Protein AF-A0AA88TP12-F1 (afdb_monomer_lite)

Organism: NCBI:txid172907

Foldseek 3Di:
DDPVVVVVVCVVACVVDPDHDDDDGPVNVVVVVVVCVPFDDDDDPPPVQWPDWDDQDVQKIKTASDADCPCVVVVDRQDPPRHIDIGGRDGPVCVPPPDDAQADPADDFVQQQFWFWFQDPLDTWIFGFHGDDDFKTWTFTWDDDDQQKTFQDPPDIDIDIDGRVRTRHTFHDFDDPDPTITGGDPSVSVSSVVVSVVVVVVPPPDDDDDDDDDDDDDDDDDDDDDDDDDDDDDDDDDDDDDDDDDDDDDDDD

pLDDT: mean 73.59, std 25.09, range [23.73, 98.06]

Secondary structure (DSSP, 8-state):
--THHHHHHHHHHHTT-SSPP----HHHHHHHHHHHTTS-PPPPTTTTT-SEEEEEETTEEEEESS---TTGGGT----STT--EEEE---TTTTTTS-S--S-SS--GGGTT-EEEEEETTEEEEEEEEEEETTEEEEEEPEE-STT-EE--SSS-EEEEEEGGGEEEEEPPPEEEETTEEE--HHHHHHHHHHHHHHTTTS-SSS-----------------------PPPP--------PPP--------

Sequence (253 aa):
MSNSTVCSFFQLLKDTSKVKLYYVSEEEVEKKDESLSQVPLFTIKGTMKMHEVLSVSPGILKYRDISCFCQAAEGVFDCPCHSLEEVTLVATDEIDKTGNDFRPSVIEQHHSGQWCVVQYDDDPYPGIILQVEENNVKVKCMHRNGVNKFFWPTPRDDVNWYSDDQIMCLIPEPQALNKRSVQIDKRFWEFIMSQLGNTALVHDHRRRGLCFKDFCFPVPNMLSVTEGSFVVPEDTEVINFTSQTLEKKEMCM

Radius of gyration: 26.71 Å; chains: 1; bounding box: 62×78×75 Å

Structure (mmCIF, N/CA/C/O backbone):
data_AF-A0AA88TP12-F1
#
_entry.id   AF-A0AA88TP12-F1
#
loop_
_atom_site.group_PDB
_atom_site.id
_atom_site.type_symbol
_atom_site.label_atom_id
_atom_site.label_alt_id
_atom_site.label_comp_id
_atom_site.label_asym_id
_atom_site.label_entity_id
_atom_site.label_seq_id
_atom_site.pdbx_PDB_ins_code
_atom_site.Cartn_x
_atom_site.Cartn_y
_atom_site.Cartn_z
_atom_site.occupancy
_atom_site.B_iso_or_equiv
_atom_site.auth_seq_id
_atom_site.auth_comp_id
_atom_site.auth_asym_id
_atom_site.auth_atom_id
_atom_site.pdbx_PDB_model_num
ATOM 1 N N . MET A 1 1 ? -0.578 17.080 35.909 1.00 45.03 1 MET A N 1
ATOM 2 C CA . MET A 1 1 ? -1.712 17.193 36.857 1.00 45.03 1 MET A CA 1
ATOM 3 C C . MET A 1 1 ? -2.001 15.784 37.351 1.00 45.03 1 MET A C 1
ATOM 5 O O . MET A 1 1 ? -1.953 14.874 36.545 1.00 45.03 1 MET A O 1
ATOM 9 N N . SER A 1 2 ? -2.112 15.584 38.662 1.00 51.97 2 SER A N 1
ATOM 10 C CA . SER A 1 2 ? -1.892 14.296 39.341 1.00 51.97 2 SER A CA 1
ATOM 11 C C . SER A 1 2 ? -2.936 13.213 39.028 1.00 51.97 2 SER A C 1
ATOM 13 O O . SER A 1 2 ? -4.122 13.426 39.278 1.00 51.97 2 SER A O 1
ATOM 15 N N . ASN A 1 3 ? -2.473 12.021 38.628 1.00 58.62 3 ASN A N 1
ATOM 16 C CA . ASN A 1 3 ? -3.247 10.776 38.450 1.00 58.62 3 ASN A CA 1
ATOM 17 C C . ASN A 1 3 ? -4.251 10.451 39.579 1.00 58.62 3 ASN A C 1
ATOM 19 O O . ASN A 1 3 ? -5.240 9.754 39.359 1.00 58.62 3 ASN A O 1
ATOM 23 N N . SER A 1 4 ? -4.054 10.979 40.794 1.00 66.19 4 SER A N 1
ATOM 24 C CA . SER A 1 4 ? -4.943 10.714 41.933 1.00 66.19 4 SER A CA 1
ATOM 25 C C . SER A 1 4 ? -6.341 11.339 41.800 1.00 66.19 4 SER A C 1
ATOM 27 O O . SER A 1 4 ? -7.293 10.843 42.408 1.00 66.19 4 SER A O 1
ATOM 29 N N . THR A 1 5 ? -6.515 12.387 40.989 1.00 76.88 5 THR A N 1
ATOM 30 C CA . THR A 1 5 ? -7.808 13.083 40.860 1.00 76.88 5 THR A CA 1
ATOM 31 C C . THR A 1 5 ? -8.782 12.337 39.940 1.00 76.88 5 THR A C 1
ATOM 33 O O . THR A 1 5 ? -9.979 12.310 40.208 1.00 76.88 5 THR A O 1
ATOM 36 N N . VAL A 1 6 ? -8.288 11.669 38.892 1.00 83.38 6 VAL A N 1
ATOM 37 C CA . VAL A 1 6 ? -9.140 10.935 37.933 1.00 83.38 6 VAL A CA 1
ATOM 38 C C . VAL A 1 6 ? -9.606 9.602 38.520 1.00 83.38 6 VAL A C 1
ATOM 40 O O . VAL A 1 6 ? -10.789 9.274 38.446 1.00 83.38 6 VAL A O 1
ATOM 43 N N . CYS A 1 7 ? -8.707 8.869 39.183 1.00 83.69 7 CYS A N 1
ATOM 44 C CA . CYS A 1 7 ? -9.054 7.618 39.859 1.00 83.69 7 CYS A CA 1
ATOM 45 C C . CYS A 1 7 ? -10.079 7.843 40.985 1.00 83.69 7 CYS A C 1
ATOM 47 O O . CYS A 1 7 ? -11.064 7.114 41.087 1.00 83.69 7 CYS A O 1
ATOM 49 N N . SER A 1 8 ? -9.909 8.895 41.793 1.00 84.50 8 SER A N 1
ATOM 50 C CA . SER A 1 8 ? -10.870 9.219 42.858 1.00 84.50 8 SER A CA 1
ATOM 51 C C . SER A 1 8 ? -12.242 9.621 42.308 1.00 84.50 8 SER A C 1
ATOM 53 O O . SER A 1 8 ? -13.263 9.180 42.836 1.00 84.50 8 SER A O 1
ATOM 55 N N . PHE A 1 9 ? -12.284 10.376 41.208 1.00 86.44 9 PHE A N 1
ATOM 56 C CA . PHE A 1 9 ? -13.528 10.698 40.510 1.00 86.44 9 PHE A CA 1
ATOM 57 C C . PHE A 1 9 ? -14.239 9.451 39.961 1.00 86.44 9 PHE A C 1
ATOM 59 O O . PHE A 1 9 ? -15.448 9.305 40.140 1.00 86.44 9 PHE A O 1
ATOM 66 N N . PHE A 1 10 ? -13.495 8.519 39.357 1.00 90.06 10 PHE A N 1
ATOM 67 C CA . PHE A 1 10 ? -14.051 7.252 38.883 1.00 90.06 10 PHE A CA 1
ATOM 68 C C . PHE A 1 10 ? -14.677 6.432 40.017 1.00 90.06 10 PHE A C 1
ATOM 70 O O . PHE A 1 10 ? -15.801 5.957 39.867 1.00 90.06 10 PHE A O 1
ATOM 77 N N . GLN A 1 11 ? -13.991 6.297 41.158 1.00 87.50 11 GLN A N 1
ATOM 78 C CA . GLN A 1 11 ? -14.511 5.534 42.300 1.00 87.50 11 GLN A CA 1
ATOM 79 C C . GLN A 1 11 ? -15.818 6.125 42.838 1.00 87.50 11 GLN A C 1
ATOM 81 O O . GLN A 1 11 ? -16.748 5.384 43.137 1.00 87.50 11 GLN A O 1
ATOM 86 N N . LEU A 1 12 ? -15.925 7.456 42.890 1.00 88.19 12 LEU A N 1
ATOM 87 C CA . LEU A 1 12 ? -17.153 8.129 43.319 1.00 88.19 12 LEU A CA 1
ATOM 88 C C . LEU A 1 12 ? -18.334 7.849 42.379 1.00 88.19 12 LEU A C 1
ATOM 90 O O . LEU A 1 12 ? -19.460 7.674 42.844 1.00 88.19 12 LEU A O 1
ATOM 94 N N . LEU A 1 13 ? -18.083 7.798 41.068 1.00 89.19 13 LEU A N 1
ATOM 95 C CA . LEU A 1 13 ? -19.125 7.589 40.061 1.00 89.19 13 LEU A CA 1
ATOM 96 C C . LEU A 1 13 ? -19.501 6.123 39.857 1.00 89.19 13 LEU A C 1
ATOM 98 O O . LEU A 1 13 ? -20.649 5.838 39.513 1.00 89.19 13 LEU A O 1
ATOM 102 N N . LYS A 1 14 ? -18.562 5.195 40.054 1.00 87.31 14 LYS A N 1
ATOM 103 C CA . LYS A 1 14 ? -18.777 3.763 39.815 1.00 87.31 14 LYS A CA 1
ATOM 104 C C . LYS A 1 14 ? -19.978 3.222 40.591 1.00 87.31 14 LYS A C 1
ATOM 106 O O . LYS A 1 14 ? -20.756 2.459 40.028 1.00 87.31 14 LYS A O 1
ATOM 111 N N . ASP A 1 15 ? -20.159 3.683 41.827 1.00 81.56 15 ASP A N 1
ATOM 112 C CA . ASP A 1 15 ? -21.208 3.190 42.725 1.00 81.56 15 ASP A CA 1
ATOM 113 C C . ASP A 1 15 ? -22.532 3.968 42.609 1.00 81.56 15 ASP A C 1
ATOM 115 O O . ASP A 1 15 ? -23.574 3.502 43.067 1.00 81.56 15 ASP A O 1
ATOM 119 N N . THR A 1 16 ? -22.525 5.149 41.981 1.00 87.94 16 THR A N 1
ATOM 120 C CA . THR A 1 16 ? -23.736 5.967 41.752 1.00 87.94 16 THR A CA 1
ATOM 121 C C . THR A 1 16 ? -24.322 5.804 40.351 1.00 87.94 16 THR A C 1
ATOM 123 O O . THR A 1 16 ? -25.475 6.166 40.103 1.00 87.94 16 THR A O 1
ATOM 126 N N . SER A 1 17 ? -23.538 5.269 39.423 1.00 84.81 17 SER A N 1
ATOM 127 C CA . SER A 1 17 ? -23.890 5.139 38.019 1.00 84.81 17 SER A CA 1
ATOM 128 C C . SER A 1 17 ? -24.768 3.913 37.747 1.00 84.81 17 SER A C 1
ATOM 130 O O . SER A 1 17 ? -24.459 2.799 38.156 1.00 84.81 17 SER A O 1
ATOM 132 N N . LYS A 1 18 ? -25.836 4.094 36.958 1.00 89.94 18 LYS A N 1
ATOM 133 C CA . LYS A 1 18 ? -26.605 2.977 36.370 1.00 89.94 18 LYS A CA 1
ATOM 134 C C . LYS A 1 18 ? -25.902 2.335 35.168 1.00 89.94 18 LYS A C 1
ATOM 136 O O . LYS A 1 18 ? -26.342 1.290 34.700 1.00 89.94 18 LYS A O 1
ATOM 141 N N . VAL A 1 19 ? -24.854 2.974 34.643 1.00 84.31 19 VAL A N 1
ATOM 142 C CA . VAL A 1 19 ? -24.046 2.468 33.527 1.00 84.31 19 VAL A CA 1
ATOM 143 C C . VAL A 1 19 ? -22.726 1.894 34.033 1.00 84.31 19 VAL A C 1
ATOM 145 O O . VAL A 1 19 ? -22.155 2.371 35.015 1.00 84.31 19 VAL A O 1
ATOM 148 N N . LYS A 1 20 ? -22.230 0.857 33.357 1.00 86.62 20 LYS A N 1
ATOM 149 C CA . LYS A 1 20 ? -20.961 0.216 33.703 1.00 86.62 20 LYS A CA 1
ATOM 150 C C . LYS A 1 20 ? -19.809 1.130 33.287 1.00 86.62 20 LYS A C 1
ATOM 152 O O . LYS A 1 20 ? -19.643 1.417 32.106 1.00 86.62 20 LYS A O 1
ATOM 157 N N . LEU A 1 21 ? -19.038 1.593 34.265 1.00 87.12 21 LEU A N 1
ATOM 158 C CA . LEU A 1 21 ? -17.874 2.444 34.038 1.00 87.12 21 LEU A CA 1
ATOM 159 C C . LEU A 1 21 ? -16.598 1.597 34.088 1.00 87.12 21 LEU A C 1
ATOM 161 O O . LEU A 1 21 ? -16.455 0.730 34.952 1.00 87.12 21 LEU A O 1
ATOM 165 N N . TYR A 1 22 ? -15.659 1.895 33.193 1.00 87.25 22 TYR A N 1
ATOM 166 C CA . TYR A 1 22 ? -14.323 1.304 33.166 1.00 87.25 22 TYR A CA 1
ATOM 167 C C . TYR A 1 22 ? -13.282 2.403 33.367 1.00 87.25 22 TYR A C 1
ATOM 169 O O . TYR A 1 22 ? -13.416 3.494 32.816 1.00 87.25 22 TYR A O 1
ATOM 177 N N . TYR A 1 23 ? -12.262 2.110 34.167 1.00 88.94 23 TYR A N 1
ATOM 178 C CA . TYR A 1 23 ? -11.102 2.972 34.354 1.00 88.94 23 TYR A CA 1
ATOM 179 C C . TYR A 1 23 ? -9.888 2.252 33.796 1.00 88.94 23 TYR A C 1
ATOM 181 O O . TYR A 1 23 ? -9.678 1.087 34.124 1.00 88.94 23 TYR A O 1
ATOM 189 N N . VAL A 1 24 ? -9.124 2.945 32.959 1.00 88.75 24 VAL A N 1
ATOM 190 C CA . VAL A 1 24 ? -7.862 2.456 32.410 1.00 88.75 24 VAL A CA 1
ATOM 191 C C . VAL A 1 24 ? -6.772 3.361 32.963 1.00 88.75 24 VAL A C 1
ATOM 193 O O . VAL A 1 24 ? -6.817 4.575 32.757 1.00 88.75 24 VAL A O 1
ATOM 196 N N . SER A 1 25 ? -5.849 2.787 33.725 1.00 89.06 25 SER A N 1
ATOM 197 C CA . SER A 1 25 ? -4.733 3.535 34.307 1.00 89.06 25 SER A CA 1
ATOM 198 C C . SER A 1 25 ? -3.638 3.812 33.277 1.00 89.06 25 SER A C 1
ATOM 200 O O . SER A 1 25 ? -3.484 3.069 32.311 1.00 89.06 25 SER A O 1
ATOM 202 N N . GLU A 1 26 ? -2.841 4.861 33.503 1.00 87.38 26 GLU A N 1
ATOM 203 C CA . GLU A 1 26 ? -1.679 5.160 32.652 1.00 87.38 26 GLU A CA 1
ATOM 204 C C . GLU A 1 26 ? -0.684 3.987 32.624 1.00 87.38 26 GLU A C 1
ATOM 206 O O . GLU A 1 26 ? -0.222 3.617 31.552 1.00 87.38 26 GLU A O 1
ATOM 211 N N . GLU A 1 27 ? -0.454 3.318 33.761 1.00 87.56 27 GLU A N 1
ATOM 212 C CA . GLU A 1 27 ? 0.414 2.131 33.847 1.00 87.56 27 GLU A CA 1
ATOM 213 C C . GLU A 1 27 ? -0.077 0.976 32.952 1.00 87.56 27 GLU A C 1
ATOM 215 O O . GLU A 1 27 ? 0.719 0.283 32.315 1.00 87.56 27 GLU A O 1
ATOM 220 N N . GLU A 1 28 ? -1.396 0.761 32.871 1.00 86.88 28 GLU A N 1
ATOM 221 C CA . GLU A 1 28 ? -1.984 -0.243 31.974 1.00 86.88 28 GLU A CA 1
ATOM 222 C C . GLU A 1 28 ? -1.839 0.146 30.500 1.00 86.88 28 GLU A C 1
ATOM 224 O O . GLU A 1 28 ? -1.615 -0.737 29.669 1.00 86.88 28 GLU A O 1
ATOM 229 N N . VAL A 1 29 ? -1.938 1.441 30.175 1.00 86.69 29 VAL A N 1
ATOM 230 C CA . VAL A 1 29 ? -1.717 1.950 28.812 1.00 86.69 29 VAL A CA 1
ATOM 231 C C . VAL A 1 29 ? -0.261 1.753 28.404 1.00 86.69 29 VAL A C 1
ATOM 233 O O . VAL A 1 29 ? -0.011 1.159 27.358 1.00 86.69 29 VAL A O 1
ATOM 236 N N . GLU A 1 30 ? 0.687 2.179 29.238 1.00 89.31 30 GLU A N 1
ATOM 237 C CA . GLU A 1 30 ? 2.129 2.075 28.974 1.00 89.31 30 GLU A CA 1
ATOM 238 C C . GLU A 1 30 ? 2.562 0.617 28.797 1.00 89.31 30 GLU A C 1
ATOM 240 O O . GLU A 1 30 ? 3.178 0.262 27.792 1.00 89.31 30 GLU A O 1
ATOM 245 N N . LYS A 1 31 ? 2.137 -0.272 29.703 1.00 87.56 31 LYS A N 1
ATOM 246 C CA . LYS A 1 31 ? 2.404 -1.713 29.589 1.00 87.56 31 LYS A CA 1
ATOM 247 C C . LYS A 1 31 ? 1.849 -2.301 28.290 1.00 87.56 31 LYS A C 1
ATOM 249 O O . LYS A 1 31 ? 2.414 -3.248 27.733 1.00 87.56 31 LYS A O 1
ATOM 254 N N . LYS A 1 32 ? 0.708 -1.790 27.817 1.00 83.38 32 LYS A N 1
ATOM 255 C CA . LYS A 1 32 ? 0.118 -2.261 26.567 1.00 83.38 32 LYS A CA 1
ATOM 256 C C . LYS A 1 32 ? 0.852 -1.708 25.353 1.00 83.38 32 LYS A C 1
ATOM 258 O O . LYS A 1 32 ? 1.085 -2.484 24.429 1.00 83.38 32 LYS A O 1
ATOM 263 N N . ASP A 1 33 ? 1.279 -0.453 25.390 1.00 82.75 33 ASP A N 1
ATOM 264 C CA . ASP A 1 33 ? 2.089 0.176 24.344 1.00 82.75 33 ASP A CA 1
ATOM 265 C C . ASP A 1 33 ? 3.425 -0.562 24.153 1.00 82.75 33 ASP A C 1
ATOM 267 O O . ASP A 1 33 ? 3.772 -0.956 23.037 1.00 82.75 33 ASP A O 1
ATOM 271 N N . GLU A 1 34 ? 4.102 -0.917 25.252 1.00 84.19 34 GLU A N 1
ATOM 272 C CA . GLU A 1 34 ? 5.299 -1.767 25.219 1.00 84.19 34 GLU A CA 1
ATOM 273 C C . GLU A 1 34 ? 5.025 -3.115 24.537 1.00 84.19 34 GLU A C 1
ATOM 275 O O . GLU A 1 34 ? 5.802 -3.553 23.685 1.00 84.19 34 GLU A O 1
ATOM 280 N N . SER A 1 35 ? 3.895 -3.759 24.851 1.00 79.00 35 SER A N 1
ATOM 281 C CA . SER A 1 35 ? 3.519 -5.040 24.235 1.00 79.00 35 SER A CA 1
ATOM 282 C C . SER A 1 35 ? 3.175 -4.931 22.745 1.00 79.00 35 SER A C 1
ATOM 284 O O . SER A 1 35 ? 3.372 -5.893 22.004 1.00 79.00 35 SER A O 1
ATOM 286 N N . LEU A 1 36 ? 2.676 -3.773 22.301 1.00 74.19 36 LEU A N 1
ATOM 287 C CA . LEU A 1 36 ? 2.295 -3.515 20.911 1.00 74.19 36 LEU A CA 1
ATOM 288 C C . LEU A 1 36 ? 3.481 -3.065 20.053 1.00 74.19 36 LEU A C 1
ATOM 290 O O . LEU A 1 36 ? 3.470 -3.309 18.851 1.00 74.19 36 LEU A O 1
ATOM 294 N N . SER A 1 37 ? 4.529 -2.491 20.653 1.00 68.75 37 SER A N 1
ATOM 295 C CA . SER A 1 37 ? 5.754 -2.081 19.945 1.00 68.75 37 SER A CA 1
ATOM 296 C C . SER A 1 37 ? 6.457 -3.226 19.195 1.00 68.75 37 SER A C 1
ATOM 298 O O . SER A 1 37 ? 7.205 -2.988 18.249 1.00 68.75 37 SER A O 1
ATOM 300 N N . GLN A 1 38 ? 6.197 -4.471 19.605 1.00 64.25 38 GLN A N 1
ATOM 301 C CA . GLN A 1 38 ? 6.751 -5.697 19.023 1.00 64.25 38 GLN A CA 1
ATOM 302 C C . GLN A 1 38 ? 5.876 -6.276 17.897 1.00 64.25 38 GLN A C 1
ATOM 304 O O . GLN A 1 38 ? 6.311 -7.197 17.210 1.00 64.25 38 GLN A O 1
ATOM 309 N N . VAL A 1 39 ? 4.647 -5.777 17.709 1.00 64.94 39 VAL A N 1
ATOM 310 C CA . VAL A 1 39 ? 3.669 -6.347 16.772 1.00 64.94 39 VAL A CA 1
ATOM 311 C C . VAL A 1 39 ? 3.517 -5.424 15.561 1.00 64.94 39 VAL A C 1
ATOM 313 O O . VAL A 1 39 ? 3.166 -4.254 15.731 1.00 64.94 39 VAL A O 1
ATOM 316 N N . PRO A 1 40 ? 3.727 -5.906 14.323 1.00 65.19 40 PRO A N 1
ATOM 317 C CA . PRO A 1 40 ? 3.450 -5.110 13.136 1.00 65.19 40 PRO A CA 1
ATOM 318 C C . PRO A 1 40 ? 1.940 -4.859 13.037 1.00 65.19 40 PRO A C 1
ATOM 320 O O . PRO A 1 40 ? 1.151 -5.768 12.782 1.00 65.19 40 PRO A O 1
ATOM 323 N N . LEU A 1 41 ? 1.521 -3.613 13.262 1.00 66.00 41 LEU A N 1
ATOM 324 C CA . LEU A 1 41 ? 0.113 -3.237 13.184 1.00 66.00 41 LEU A CA 1
ATOM 325 C C . LEU A 1 41 ? -0.309 -3.070 11.721 1.00 66.00 41 LEU A C 1
ATOM 327 O O . LEU A 1 41 ? 0.206 -2.214 10.999 1.00 66.00 41 LEU A O 1
ATOM 331 N N . PHE A 1 42 ? -1.286 -3.866 11.291 1.00 67.00 42 PHE A N 1
ATOM 332 C CA . PHE A 1 42 ? -1.937 -3.679 10.001 1.00 67.00 42 PHE A CA 1
ATOM 333 C C . PHE A 1 42 ? -2.911 -2.499 10.081 1.00 67.00 42 PHE A C 1
ATOM 335 O O . PHE A 1 42 ? -3.803 -2.467 10.928 1.00 67.00 42 PHE A O 1
ATOM 342 N N . THR A 1 43 ? -2.746 -1.518 9.192 1.00 68.69 43 THR A N 1
ATOM 343 C CA . THR A 1 43 ? -3.664 -0.378 9.095 1.00 68.69 43 THR A CA 1
ATOM 344 C C . THR A 1 43 ? -4.640 -0.601 7.952 1.00 68.69 43 THR A C 1
ATOM 346 O O . THR A 1 43 ? -4.246 -0.668 6.789 1.00 68.69 43 THR A O 1
ATOM 349 N N . ILE A 1 44 ? -5.930 -0.672 8.273 1.00 70.94 44 ILE A N 1
ATOM 350 C CA . ILE A 1 44 ? -6.972 -0.670 7.248 1.00 70.94 44 ILE A CA 1
ATOM 351 C C . ILE A 1 44 ? -7.056 0.752 6.680 1.00 70.94 44 ILE A C 1
ATOM 353 O O . ILE A 1 44 ? -7.105 1.737 7.421 1.00 70.94 44 ILE A O 1
ATOM 357 N N . LYS A 1 45 ? -6.996 0.886 5.354 1.00 70.62 45 LYS A N 1
ATOM 358 C CA . LYS A 1 45 ? -7.097 2.193 4.692 1.00 70.62 45 LYS A CA 1
ATOM 359 C C . LYS A 1 45 ? -8.537 2.702 4.768 1.00 70.62 45 LYS A C 1
ATOM 361 O O . LYS A 1 45 ? -9.478 1.929 4.845 1.00 70.62 45 LYS A O 1
ATOM 366 N N . GLY A 1 46 ? -8.710 4.023 4.742 1.00 75.38 46 GLY A N 1
ATOM 367 C CA . GLY A 1 46 ? -10.047 4.623 4.739 1.00 75.38 46 GLY A CA 1
ATOM 368 C C . GLY A 1 46 ? -10.756 4.639 6.095 1.00 75.38 46 GLY A C 1
ATOM 369 O O . GLY A 1 46 ? -11.937 4.955 6.130 1.00 75.38 46 GLY A O 1
ATOM 370 N N . THR A 1 47 ? -10.057 4.406 7.212 1.00 80.00 47 THR A N 1
ATOM 371 C CA . THR A 1 47 ? -10.636 4.444 8.575 1.00 80.00 47 THR A CA 1
ATOM 372 C C . THR A 1 47 ? -11.387 5.730 8.912 1.00 80.00 47 THR A C 1
ATOM 374 O O . THR A 1 47 ? -12.316 5.702 9.705 1.00 80.00 47 THR A O 1
ATOM 377 N N . MET A 1 48 ? -11.045 6.853 8.276 1.00 78.62 48 MET A N 1
ATOM 378 C CA . MET A 1 48 ? -11.757 8.128 8.438 1.00 78.62 48 MET A CA 1
ATOM 379 C C . MET A 1 48 ? -13.155 8.158 7.801 1.00 78.62 48 MET A C 1
ATOM 381 O O . MET A 1 48 ? -13.918 9.076 8.086 1.00 78.62 48 MET A O 1
ATOM 385 N N . LYS A 1 49 ? -13.470 7.216 6.905 1.00 82.69 49 LYS A N 1
ATOM 386 C CA . LYS A 1 49 ? -14.794 7.076 6.280 1.00 82.69 49 LYS A CA 1
ATOM 387 C C . LYS A 1 49 ? -15.689 6.091 7.029 1.00 82.69 49 LYS A C 1
ATOM 389 O O . LYS A 1 49 ? -16.906 6.205 6.943 1.00 82.69 49 LYS A O 1
ATOM 394 N N . MET A 1 50 ? -15.084 5.172 7.784 1.00 89.50 50 MET A N 1
ATOM 395 C CA . MET A 1 50 ? -15.795 4.152 8.544 1.00 89.50 50 MET A CA 1
ATOM 396 C C . MET A 1 50 ? -16.625 4.809 9.646 1.00 89.50 50 MET A C 1
ATOM 398 O O . MET A 1 50 ? -16.085 5.424 10.566 1.00 89.50 50 MET A O 1
ATOM 402 N N . HIS A 1 51 ? -17.942 4.645 9.575 1.00 89.56 51 HIS A N 1
ATOM 403 C CA . HIS A 1 51 ? -18.862 5.112 10.614 1.00 89.56 51 HIS A CA 1
ATOM 404 C C . HIS A 1 51 ? -19.318 3.987 11.541 1.00 89.56 51 HIS A C 1
ATOM 406 O O . HIS A 1 51 ? -19.843 4.248 12.622 1.00 89.56 51 HIS A O 1
ATOM 412 N N . GLU A 1 52 ? -19.127 2.733 11.142 1.00 90.88 52 GLU A N 1
ATOM 413 C CA . GLU A 1 52 ? -19.447 1.579 11.967 1.00 90.88 52 GLU A CA 1
ATOM 414 C C . GLU A 1 52 ? -18.453 0.452 11.711 1.00 90.88 52 GLU A C 1
ATOM 416 O O . GLU A 1 52 ? -18.093 0.170 10.567 1.00 90.88 52 GLU A O 1
ATOM 421 N N . VAL A 1 53 ? -18.016 -0.180 12.800 1.00 90.81 53 VAL A N 1
ATOM 422 C CA . VAL A 1 53 ? -17.056 -1.281 12.808 1.00 90.81 53 VAL A CA 1
ATOM 423 C C . VAL A 1 53 ? -17.585 -2.372 13.730 1.00 90.81 53 VAL A C 1
ATOM 425 O O . VAL A 1 53 ? -17.990 -2.096 14.859 1.00 90.81 53 VAL A O 1
ATOM 428 N N . LEU A 1 54 ? -17.564 -3.609 13.249 1.00 90.56 54 LEU A N 1
ATOM 429 C CA . LEU A 1 54 ? -18.033 -4.802 13.937 1.00 90.56 54 LEU A CA 1
ATOM 430 C C . LEU A 1 54 ? -16.899 -5.826 13.959 1.00 90.56 54 LEU A C 1
ATOM 432 O O . LEU A 1 54 ? -16.245 -6.069 12.949 1.00 90.56 54 LEU A O 1
ATOM 436 N N . SER A 1 55 ? -16.686 -6.457 15.106 1.00 88.50 55 SER A N 1
ATOM 437 C CA . SER A 1 55 ? -15.714 -7.537 15.262 1.00 88.50 55 SER A CA 1
ATOM 438 C C . SER A 1 55 ? -16.406 -8.687 15.973 1.00 88.50 55 SER A C 1
ATOM 440 O O . SER A 1 55 ? -16.633 -8.621 17.178 1.00 88.50 55 SER A O 1
ATOM 442 N N . VAL A 1 56 ? -16.776 -9.719 15.217 1.00 79.38 56 VAL A N 1
ATOM 443 C CA . VAL A 1 56 ? -17.472 -10.902 15.756 1.00 79.38 56 VAL A CA 1
ATOM 444 C C . VAL A 1 56 ? -16.473 -11.957 16.217 1.00 79.38 56 VAL A C 1
ATOM 446 O O . VAL A 1 56 ? -16.694 -12.637 17.214 1.00 79.38 56 VAL A O 1
ATOM 449 N N . SER A 1 57 ? -15.351 -12.076 15.514 1.00 81.81 57 SER A N 1
ATOM 450 C CA . SER A 1 57 ? -14.316 -13.059 15.808 1.00 81.81 57 SER A CA 1
ATOM 451 C C . SER A 1 57 ? -12.949 -12.386 15.783 1.00 81.81 57 SER A C 1
ATOM 453 O O . SER A 1 57 ? -12.751 -11.451 15.001 1.00 81.81 57 SER A O 1
ATOM 455 N N . PRO A 1 58 ? -11.994 -12.833 16.619 1.00 81.31 58 PRO A N 1
ATOM 456 C CA . PRO A 1 58 ? -10.630 -12.328 16.572 1.00 81.31 58 PRO A CA 1
ATOM 457 C C . PRO A 1 58 ? -10.077 -12.393 15.149 1.00 81.31 58 PRO A C 1
ATOM 459 O O . PRO A 1 58 ? -10.166 -13.423 14.487 1.00 81.31 58 PRO A O 1
ATOM 462 N N . GLY A 1 59 ? -9.527 -11.279 14.675 1.00 78.44 59 GLY A N 1
ATOM 463 C CA . GLY A 1 59 ? -8.962 -11.199 13.333 1.00 78.44 59 GLY A CA 1
ATOM 464 C C . GLY A 1 59 ? -9.977 -10.962 12.211 1.00 78.44 59 GLY A C 1
ATOM 465 O O . GLY A 1 59 ? -9.554 -10.807 11.076 1.00 78.44 59 GLY A O 1
ATOM 466 N N . ILE A 1 60 ? -11.284 -10.883 12.471 1.00 85.00 60 ILE A N 1
ATOM 467 C CA . ILE A 1 60 ? -12.283 -10.534 11.448 1.00 85.00 60 ILE A CA 1
ATOM 468 C C . ILE A 1 60 ? -12.910 -9.193 11.804 1.00 85.00 60 ILE A C 1
ATOM 470 O O . ILE A 1 60 ? -13.584 -9.058 12.827 1.00 85.00 60 ILE A O 1
ATOM 474 N N . LEU A 1 61 ? -12.706 -8.211 10.932 1.00 89.06 61 LEU A N 1
ATOM 475 C CA . LEU A 1 61 ? -13.276 -6.883 11.058 1.00 89.06 61 LEU A CA 1
ATOM 476 C C . LEU A 1 61 ? -14.271 -6.647 9.925 1.00 89.06 61 LEU A C 1
ATOM 478 O O . LEU A 1 61 ? -13.893 -6.627 8.759 1.00 89.06 61 LEU A O 1
ATOM 482 N N . LYS A 1 62 ? -15.535 -6.415 10.262 1.00 90.69 62 LYS A N 1
ATOM 483 C CA . LYS A 1 62 ? -16.529 -5.914 9.315 1.00 90.69 62 LYS A CA 1
ATOM 484 C C . LYS A 1 62 ? -16.688 -4.407 9.509 1.00 90.69 62 LYS A C 1
ATOM 486 O O . LYS A 1 62 ? -16.690 -3.941 10.647 1.00 90.69 62 LYS A O 1
ATOM 491 N N . TYR A 1 63 ? -16.827 -3.629 8.445 1.00 91.88 63 TYR A N 1
ATOM 492 C CA . TYR A 1 63 ? -17.037 -2.182 8.554 1.00 91.88 63 TYR A CA 1
ATOM 493 C C . TYR A 1 63 ? -17.940 -1.639 7.451 1.00 91.88 63 TYR A C 1
ATOM 495 O O . TYR A 1 63 ? -18.149 -2.274 6.420 1.00 91.88 63 TYR A O 1
ATOM 503 N N . ARG A 1 64 ? -18.487 -0.443 7.677 1.00 91.12 64 ARG A N 1
ATOM 504 C CA . ARG A 1 64 ? -19.245 0.304 6.668 1.00 91.12 64 ARG A CA 1
ATOM 505 C C . ARG A 1 64 ? -19.054 1.809 6.825 1.00 91.12 64 ARG A C 1
ATOM 507 O O . ARG A 1 64 ? -18.886 2.329 7.932 1.00 91.12 64 ARG A O 1
ATOM 514 N N . ASP A 1 65 ? -19.146 2.510 5.702 1.00 89.94 65 ASP A N 1
ATOM 515 C CA . ASP A 1 65 ? -19.051 3.972 5.642 1.00 89.94 65 ASP A CA 1
ATOM 516 C C . ASP A 1 65 ? -20.325 4.669 6.143 1.00 89.94 65 ASP A C 1
ATOM 518 O O . ASP A 1 65 ? -20.347 5.884 6.300 1.00 89.94 65 ASP A O 1
ATOM 522 N N . ILE A 1 66 ? -21.421 3.942 6.382 1.00 90.62 66 ILE A N 1
ATOM 523 C CA . ILE A 1 66 ? -22.682 4.490 6.900 1.00 90.62 66 ILE A CA 1
ATOM 524 C C . ILE A 1 66 ? -23.257 3.506 7.910 1.00 90.62 66 ILE A C 1
ATOM 526 O O . ILE A 1 66 ? -23.529 2.364 7.551 1.00 90.62 66 ILE A O 1
ATOM 530 N N . SER A 1 67 ? -23.478 3.945 9.150 1.00 90.75 67 SER A N 1
ATOM 531 C CA . SER A 1 67 ? -24.001 3.074 10.205 1.00 90.75 67 SER A CA 1
ATOM 532 C C . SER A 1 67 ? -25.409 2.551 9.891 1.00 90.75 67 SER A C 1
ATOM 534 O O . SER A 1 67 ? -26.250 3.290 9.369 1.00 90.75 67 SER A O 1
ATOM 536 N N . CYS A 1 68 ? -25.700 1.302 10.257 1.00 88.81 68 CYS A N 1
ATOM 537 C CA . CYS A 1 68 ? -27.013 0.683 10.089 1.00 88.81 68 CYS A CA 1
ATOM 538 C C . CYS A 1 68 ? -27.516 0.041 11.385 1.00 88.81 68 CYS A C 1
ATOM 540 O O . CYS A 1 68 ? -26.826 -0.755 12.006 1.00 88.81 68 CYS A O 1
ATOM 542 N N . PHE A 1 69 ? -28.772 0.318 11.740 1.00 91.56 69 PHE A N 1
ATOM 543 C CA . PHE A 1 69 ? -29.413 -0.213 12.950 1.00 91.56 69 PHE A CA 1
ATOM 544 C C . PHE A 1 69 ? -30.722 -0.953 12.656 1.00 91.56 69 PHE A C 1
ATOM 546 O O . PHE A 1 69 ? -31.566 -1.097 13.538 1.00 91.56 69 PHE A O 1
ATOM 553 N N . CYS A 1 70 ? -30.920 -1.405 11.414 1.00 90.00 70 CYS A N 1
ATOM 554 C CA . CYS A 1 70 ? -32.198 -1.972 10.976 1.00 90.00 70 CYS A CA 1
ATOM 555 C C . CYS A 1 70 ? -32.634 -3.208 11.785 1.00 90.00 70 CYS A C 1
ATOM 557 O O . CYS A 1 70 ? -33.831 -3.403 11.973 1.00 90.00 70 CYS A O 1
ATOM 559 N N . GLN A 1 71 ? -31.681 -3.990 12.304 1.00 90.06 71 GLN A N 1
ATOM 560 C CA . GLN A 1 71 ? -31.922 -5.201 13.101 1.00 90.06 71 GLN A CA 1
ATOM 561 C C . GLN A 1 71 ? -31.307 -5.118 14.509 1.00 90.06 71 GLN A C 1
ATOM 563 O O . GLN A 1 71 ? -31.180 -6.121 15.209 1.00 90.06 71 GLN A O 1
ATOM 568 N N . ALA A 1 72 ? -30.977 -3.907 14.977 1.00 86.94 72 ALA A N 1
ATOM 569 C CA . ALA A 1 72 ? -30.344 -3.712 16.283 1.00 86.94 72 ALA A CA 1
ATOM 570 C C . ALA A 1 72 ? -31.215 -4.219 17.449 1.00 86.94 72 ALA A C 1
ATOM 572 O O . ALA A 1 72 ? -30.691 -4.699 18.450 1.00 86.94 72 ALA A O 1
ATOM 573 N N . ALA A 1 73 ? -32.546 -4.159 17.313 1.00 87.69 73 ALA A N 1
ATOM 574 C CA . ALA A 1 73 ? -33.485 -4.688 18.306 1.00 87.69 73 ALA A CA 1
ATOM 575 C C . ALA A 1 73 ? -33.412 -6.221 18.457 1.00 87.69 73 ALA A C 1
ATOM 577 O O . ALA A 1 73 ? -33.763 -6.748 19.510 1.00 87.69 73 ALA A O 1
ATOM 578 N N . GLU A 1 74 ? -32.938 -6.919 17.425 1.00 89.25 74 GLU A N 1
ATOM 579 C CA . GLU A 1 74 ? -32.740 -8.372 17.395 1.00 89.25 74 GLU A CA 1
ATOM 580 C C . GLU A 1 74 ? -31.291 -8.755 17.747 1.00 89.25 74 GLU A C 1
ATOM 582 O O . GLU A 1 74 ? -30.947 -9.933 17.770 1.00 89.25 74 GLU A O 1
ATOM 587 N N . GLY A 1 75 ? -30.434 -7.766 18.039 1.00 86.12 75 GLY A N 1
ATOM 588 C CA . GLY A 1 75 ? -29.014 -7.969 18.330 1.00 86.12 75 GLY A CA 1
ATOM 589 C C . GLY A 1 75 ? -28.155 -8.262 17.097 1.00 86.12 75 GLY A C 1
ATOM 590 O O . GLY A 1 75 ? -27.000 -8.652 17.251 1.00 86.12 75 GLY A O 1
ATOM 591 N N . VAL A 1 76 ? -28.691 -8.069 15.888 1.00 87.31 76 VAL A N 1
ATOM 592 C CA . VAL A 1 76 ? -27.983 -8.313 14.626 1.00 87.31 76 VAL A CA 1
ATOM 593 C C . VAL A 1 76 ? -27.474 -6.990 14.061 1.00 87.31 76 VAL A C 1
ATOM 595 O O . VAL A 1 76 ? -28.247 -6.065 13.801 1.00 87.31 76 VAL A O 1
ATOM 598 N N . PHE A 1 77 ? -26.160 -6.904 13.855 1.00 87.19 77 PHE A N 1
ATOM 599 C CA . PHE A 1 77 ? -25.491 -5.693 13.365 1.00 87.19 77 PHE A CA 1
ATOM 600 C C . PHE A 1 77 ? -24.839 -5.879 11.989 1.00 87.19 77 PHE A C 1
ATOM 602 O O . PHE A 1 77 ? -24.559 -4.898 11.299 1.00 87.19 77 PHE A O 1
ATOM 609 N N . ASP A 1 78 ? -24.659 -7.114 11.518 1.00 88.56 78 ASP A N 1
ATOM 610 C CA . ASP A 1 78 ? -24.001 -7.445 10.248 1.00 88.56 78 ASP A CA 1
ATOM 611 C C . ASP A 1 78 ? -24.972 -7.598 9.064 1.00 88.56 78 ASP A C 1
ATOM 613 O O . ASP A 1 78 ? -24.722 -8.334 8.112 1.00 88.56 78 ASP A O 1
ATOM 617 N N . CYS A 1 79 ? -26.068 -6.838 9.088 1.00 87.75 79 CYS A N 1
ATOM 618 C CA . CYS A 1 79 ? -27.005 -6.760 7.973 1.00 87.75 79 CYS A CA 1
ATOM 619 C C . CYS A 1 79 ? -26.324 -6.280 6.663 1.00 87.75 79 CYS A C 1
ATOM 621 O O . CYS A 1 79 ? -25.362 -5.502 6.707 1.00 87.75 79 CYS A O 1
ATOM 623 N N . PRO A 1 80 ? -26.849 -6.672 5.483 1.00 86.12 80 PRO A N 1
ATOM 624 C CA . PRO A 1 80 ? -26.266 -6.327 4.180 1.00 86.12 80 PRO A CA 1
ATOM 625 C C . PRO A 1 80 ? -26.526 -4.873 3.739 1.00 86.12 80 PRO A C 1
ATOM 627 O O . PRO A 1 80 ? -26.129 -4.471 2.645 1.00 86.12 80 PRO A O 1
ATOM 630 N N . CYS A 1 81 ? -27.226 -4.071 4.545 1.00 87.19 81 CYS A N 1
ATOM 631 C CA . CYS A 1 81 ? -27.509 -2.676 4.224 1.00 87.19 81 CYS A CA 1
ATOM 632 C C . CYS A 1 81 ? -26.227 -1.832 4.196 1.00 87.19 81 CYS A C 1
ATOM 634 O O . CYS A 1 81 ? -25.311 -2.039 4.988 1.00 87.19 81 CYS A O 1
ATOM 636 N N . HIS A 1 82 ? -26.209 -0.830 3.312 1.00 88.44 82 HIS A N 1
ATOM 637 C CA . HIS A 1 82 ? -25.127 0.156 3.203 1.00 88.44 82 HIS A CA 1
ATOM 638 C C . HIS A 1 82 ? -23.728 -0.443 2.978 1.00 88.44 82 HIS A C 1
ATOM 640 O O . HIS A 1 82 ? -22.747 0.127 3.442 1.00 88.44 82 HIS A O 1
ATOM 646 N N . SER A 1 83 ? -23.653 -1.553 2.235 1.00 82.44 83 SER A N 1
ATOM 647 C CA . SER A 1 83 ? -22.401 -2.174 1.782 1.00 82.44 83 SER A CA 1
ATOM 648 C C . SER A 1 83 ? -21.450 -2.503 2.934 1.00 82.44 83 SER A C 1
ATOM 650 O O . SER A 1 83 ? -20.413 -1.872 3.103 1.00 82.44 83 SER A O 1
ATOM 652 N N . LEU A 1 84 ? -21.827 -3.491 3.746 1.00 88.69 84 LEU A N 1
ATOM 653 C CA . LEU A 1 84 ? -20.940 -4.046 4.764 1.00 88.69 84 LEU A CA 1
ATOM 654 C C . LEU A 1 84 ? -19.736 -4.725 4.097 1.00 88.69 84 LEU A C 1
ATOM 656 O O . LEU A 1 84 ? -19.904 -5.689 3.353 1.00 88.69 84 LEU A O 1
ATOM 660 N N . GLU A 1 85 ? -18.541 -4.227 4.387 1.00 87.69 85 GLU A N 1
ATOM 661 C CA . GLU A 1 85 ? -17.268 -4.796 3.949 1.00 87.69 85 GLU A CA 1
ATOM 662 C C . GLU A 1 85 ? -16.681 -5.667 5.063 1.00 87.69 85 GLU A C 1
ATOM 664 O O . GLU A 1 85 ? -16.931 -5.431 6.246 1.00 87.69 85 GLU A O 1
ATOM 669 N N . GLU A 1 86 ? -15.905 -6.685 4.695 1.00 88.25 86 GLU A N 1
ATOM 670 C CA . GLU A 1 86 ? -15.222 -7.581 5.628 1.00 88.25 86 GLU A CA 1
ATOM 671 C C . GLU A 1 86 ? -13.731 -7.628 5.298 1.00 88.25 86 GLU A C 1
ATOM 673 O O . GLU A 1 86 ? -13.336 -7.769 4.142 1.00 88.25 86 GLU A O 1
ATOM 678 N N . VAL A 1 87 ? -12.903 -7.509 6.330 1.00 85.00 87 VAL A N 1
ATOM 679 C CA . VAL A 1 87 ? -11.451 -7.606 6.253 1.00 85.00 87 VAL A CA 1
ATOM 680 C C . VAL A 1 87 ? -10.964 -8.580 7.312 1.00 85.00 87 VAL A C 1
ATOM 682 O O . VAL A 1 87 ? -11.247 -8.439 8.502 1.00 85.00 87 VAL A O 1
ATOM 685 N N . THR A 1 88 ? -10.169 -9.551 6.877 1.00 84.00 88 THR A N 1
ATOM 686 C CA . THR A 1 88 ? -9.439 -10.445 7.772 1.00 84.00 88 THR A CA 1
ATOM 687 C C . THR A 1 88 ? -8.095 -9.815 8.136 1.00 84.00 88 THR A C 1
ATOM 689 O O . THR A 1 88 ? -7.220 -9.625 7.293 1.00 84.00 88 THR A O 1
ATOM 692 N N . LEU A 1 89 ? -7.929 -9.476 9.409 1.00 78.00 89 LEU A N 1
ATOM 693 C CA . LEU A 1 89 ? -6.671 -9.073 10.021 1.00 78.00 89 LEU A CA 1
ATOM 694 C C . LEU A 1 89 ? -5.804 -10.319 10.223 1.00 78.00 89 LEU A C 1
ATOM 696 O O . LEU A 1 89 ? -5.884 -11.003 11.244 1.00 78.00 89 LEU A O 1
ATOM 700 N N . VAL A 1 90 ? -4.976 -10.618 9.229 1.00 66.50 90 VAL A N 1
ATOM 701 C CA . VAL A 1 90 ? -3.985 -11.690 9.318 1.00 66.50 90 VAL A CA 1
ATOM 702 C C . VAL A 1 90 ? -2.798 -11.179 10.136 1.00 66.50 90 VAL A C 1
ATOM 704 O O . VAL A 1 90 ? -2.224 -10.132 9.822 1.00 66.50 90 VAL A O 1
ATOM 707 N N . ALA A 1 91 ? -2.434 -11.897 11.203 1.00 57.59 91 ALA A N 1
ATOM 708 C CA . ALA A 1 91 ? -1.190 -11.634 11.918 1.00 57.59 91 ALA A CA 1
ATOM 709 C C . ALA A 1 91 ? -0.032 -11.762 10.924 1.00 57.59 91 ALA A C 1
ATOM 711 O O . ALA A 1 91 ? 0.008 -12.690 10.120 1.00 57.59 91 ALA A O 1
ATOM 712 N N . THR A 1 92 ? 0.913 -10.828 10.955 1.00 52.03 92 THR A N 1
ATOM 713 C CA . THR A 1 92 ? 2.005 -10.742 9.971 1.00 52.03 92 THR A CA 1
ATOM 714 C C . THR A 1 92 ? 2.861 -12.019 9.919 1.00 52.03 92 THR A C 1
ATOM 716 O O . THR A 1 92 ? 3.496 -12.284 8.902 1.00 52.03 92 THR A O 1
ATOM 719 N N . ASP A 1 93 ? 2.783 -12.852 10.962 1.00 48.16 93 ASP A N 1
ATOM 720 C CA . ASP A 1 93 ? 3.425 -14.165 11.070 1.00 48.16 93 ASP A CA 1
ATOM 721 C C . ASP A 1 93 ? 2.732 -15.282 10.252 1.00 48.16 93 ASP A C 1
ATOM 723 O O . ASP A 1 93 ? 3.326 -16.337 10.021 1.00 48.16 93 ASP A O 1
ATOM 727 N N . GLU A 1 94 ? 1.496 -15.084 9.774 1.00 44.31 94 GLU A N 1
ATOM 728 C CA . GLU A 1 94 ? 0.764 -16.059 8.940 1.00 44.31 94 GLU A CA 1
ATOM 729 C C . GLU A 1 94 ? 0.836 -15.779 7.430 1.00 44.31 94 GLU A C 1
ATOM 731 O O . GLU A 1 94 ? 0.549 -16.668 6.625 1.00 44.31 94 GLU A O 1
ATOM 736 N N . ILE A 1 95 ? 1.364 -14.617 7.020 1.00 49.03 95 ILE A N 1
ATOM 737 C CA . ILE A 1 95 ? 1.784 -14.366 5.622 1.00 49.03 95 ILE A CA 1
ATOM 738 C C . ILE A 1 95 ? 2.974 -15.281 5.244 1.00 49.03 95 ILE A C 1
ATOM 740 O O . ILE A 1 95 ? 3.410 -15.331 4.096 1.00 49.03 95 ILE A O 1
ATOM 744 N N . ASP A 1 96 ? 3.524 -16.033 6.202 1.00 44.84 96 ASP A N 1
ATOM 745 C CA . ASP A 1 96 ? 4.646 -16.952 6.006 1.00 44.84 96 ASP A CA 1
ATOM 746 C C . ASP A 1 96 ? 4.269 -18.432 5.834 1.00 44.84 96 ASP A C 1
ATOM 748 O O . ASP A 1 96 ? 5.166 -19.273 5.746 1.00 44.84 96 ASP A O 1
ATOM 752 N N . LYS A 1 97 ? 2.977 -18.798 5.755 1.00 42.28 97 LYS A N 1
ATOM 753 C CA . LYS A 1 97 ? 2.591 -20.227 5.643 1.00 42.28 97 LYS A CA 1
ATOM 754 C C . LYS A 1 97 ? 1.572 -20.597 4.568 1.00 42.28 97 LYS A C 1
ATOM 756 O O . LYS A 1 97 ? 1.357 -21.788 4.352 1.00 42.28 97 LYS A O 1
ATOM 761 N N . THR A 1 98 ? 1.020 -19.641 3.828 1.00 39.50 98 THR A N 1
ATOM 762 C CA . THR A 1 98 ? 0.332 -19.923 2.557 1.00 39.50 98 THR A CA 1
ATOM 763 C C . THR A 1 98 ? 1.262 -19.483 1.428 1.00 39.50 98 THR A C 1
ATOM 765 O O . THR A 1 98 ? 1.676 -18.334 1.353 1.00 39.50 98 THR A O 1
ATOM 768 N N . GLY A 1 99 ? 1.778 -20.461 0.683 1.00 46.06 99 GLY A N 1
ATOM 769 C CA . GLY A 1 99 ? 3.073 -20.358 0.012 1.00 46.06 99 GLY A CA 1
ATOM 770 C C . GLY A 1 99 ? 3.206 -19.213 -0.986 1.00 46.06 99 GLY A C 1
ATOM 771 O O . GLY A 1 99 ? 2.372 -19.118 -1.865 1.00 46.06 99 GLY A O 1
ATOM 772 N N . ASN A 1 100 ? 4.294 -18.437 -0.861 1.00 55.59 100 ASN A N 1
ATOM 773 C CA . ASN A 1 100 ? 5.008 -17.608 -1.856 1.00 55.59 100 ASN A CA 1
ATOM 774 C C . ASN A 1 100 ? 4.228 -16.821 -2.930 1.00 55.59 100 ASN A C 1
ATOM 776 O O . ASN A 1 100 ? 4.869 -16.243 -3.807 1.00 55.59 100 ASN A O 1
ATOM 780 N N . ASP A 1 101 ? 2.903 -16.764 -2.899 1.00 72.56 101 ASP A N 1
ATOM 781 C CA . ASP A 1 101 ? 2.113 -16.099 -3.918 1.00 72.56 101 ASP A CA 1
ATOM 782 C C . ASP A 1 101 ? 1.810 -14.679 -3.457 1.00 72.56 101 ASP A C 1
ATOM 784 O O . ASP A 1 101 ? 0.810 -14.377 -2.809 1.00 72.56 101 ASP A O 1
ATOM 788 N N . PHE A 1 102 ? 2.759 -13.791 -3.742 1.00 84.69 102 PHE A N 1
ATOM 789 C CA . PHE A 1 102 ? 2.632 -12.362 -3.467 1.00 84.69 102 PHE A CA 1
ATOM 790 C C . PHE A 1 102 ? 1.719 -11.657 -4.483 1.00 84.69 102 PHE A C 1
ATOM 792 O O . PHE A 1 102 ? 1.605 -10.427 -4.460 1.00 84.69 102 PHE A O 1
ATOM 799 N N . ARG A 1 103 ? 1.098 -12.404 -5.403 1.00 87.25 103 ARG A N 1
ATOM 800 C CA . ARG A 1 103 ? 0.208 -11.879 -6.431 1.00 87.25 103 ARG A CA 1
ATOM 801 C C . ARG A 1 103 ? -1.224 -12.379 -6.192 1.00 87.25 103 ARG A C 1
ATOM 803 O O . ARG A 1 103 ? -1.443 -13.582 -6.101 1.00 87.25 103 ARG A O 1
ATOM 810 N N . PRO A 1 104 ? -2.228 -11.491 -6.121 1.00 84.38 104 PRO A N 1
ATOM 811 C CA . PRO A 1 104 ? -3.620 -11.925 -6.154 1.00 84.38 104 PRO A CA 1
ATOM 812 C C . PRO A 1 104 ? -3.972 -12.491 -7.538 1.00 84.38 104 PRO A C 1
ATOM 814 O O . PRO A 1 104 ? -3.368 -12.135 -8.549 1.00 84.38 104 PRO A O 1
ATOM 817 N N . SER A 1 105 ? -4.991 -13.350 -7.596 1.00 83.19 105 SER A N 1
ATOM 818 C CA . SER A 1 105 ? -5.437 -13.956 -8.860 1.00 83.19 105 SER A CA 1
ATOM 819 C C . SER A 1 105 ? -5.918 -12.934 -9.900 1.00 83.19 105 SER A C 1
ATOM 821 O O . SER A 1 105 ? -5.767 -13.181 -11.093 1.00 83.19 105 SER A O 1
ATOM 823 N N . VAL A 1 106 ? -6.465 -11.797 -9.453 1.00 84.69 106 VAL A N 1
ATOM 824 C CA . VAL A 1 106 ? -6.920 -10.676 -10.289 1.00 84.69 106 VAL A CA 1
ATOM 825 C C . VAL A 1 106 ? -6.644 -9.358 -9.561 1.00 84.69 106 VAL A C 1
ATOM 827 O O . VAL A 1 106 ? -6.926 -9.239 -8.364 1.00 84.69 106 VAL A O 1
ATOM 830 N N . ILE A 1 107 ? -6.129 -8.351 -10.270 1.00 88.75 107 ILE A N 1
ATOM 831 C CA . ILE A 1 107 ? -5.999 -6.988 -9.747 1.00 88.75 107 ILE A CA 1
ATOM 832 C C . ILE A 1 107 ? -7.308 -6.231 -9.982 1.00 88.75 107 ILE A C 1
ATOM 834 O O . ILE A 1 107 ? -7.656 -5.862 -11.097 1.00 88.75 107 ILE A O 1
ATOM 838 N N . GLU A 1 108 ? -8.031 -5.978 -8.896 1.00 88.69 108 GLU A N 1
ATOM 839 C CA . GLU A 1 108 ? -9.297 -5.238 -8.882 1.00 88.69 108 GLU A CA 1
ATOM 840 C C . GLU A 1 108 ? -9.167 -3.796 -8.361 1.00 88.69 108 GLU A C 1
ATOM 842 O O . GLU A 1 108 ? -8.154 -3.406 -7.778 1.00 88.69 108 GLU A O 1
ATOM 847 N N . GLN A 1 109 ? -10.246 -3.015 -8.487 1.00 83.56 109 GLN A N 1
ATOM 848 C CA . GLN A 1 109 ? -10.309 -1.599 -8.107 1.00 83.56 109 GLN A CA 1
ATOM 849 C C . GLN A 1 109 ? -9.869 -1.308 -6.661 1.00 83.56 109 GLN A C 1
ATOM 851 O O . GLN A 1 109 ? -9.252 -0.266 -6.419 1.00 83.56 109 GLN A O 1
ATOM 856 N N . HIS A 1 110 ? -10.123 -2.221 -5.717 1.00 82.06 110 HIS A N 1
ATOM 857 C CA . HIS A 1 110 ? -9.749 -2.070 -4.306 1.00 82.06 110 HIS A CA 1
ATOM 858 C C . HIS A 1 110 ? -8.226 -2.089 -4.057 1.00 82.06 110 HIS A C 1
ATOM 860 O O . HIS A 1 110 ? -7.775 -1.636 -3.005 1.00 82.06 110 HIS A O 1
ATOM 866 N N . HIS A 1 111 ? -7.419 -2.533 -5.029 1.00 88.19 111 HIS A N 1
ATOM 867 C CA . HIS A 1 111 ? -5.954 -2.469 -4.965 1.00 88.19 111 HIS A CA 1
ATOM 868 C C . HIS A 1 111 ? -5.393 -1.080 -5.322 1.00 88.19 111 HIS A C 1
ATOM 870 O O . HIS A 1 111 ? -4.188 -0.844 -5.218 1.00 88.19 111 HIS A O 1
ATOM 876 N N . SER A 1 112 ? -6.238 -0.127 -5.732 1.00 91.12 112 SER A N 1
ATOM 877 C CA . SER A 1 112 ? -5.795 1.242 -6.012 1.00 91.12 112 SER A CA 1
ATOM 878 C C . SER A 1 112 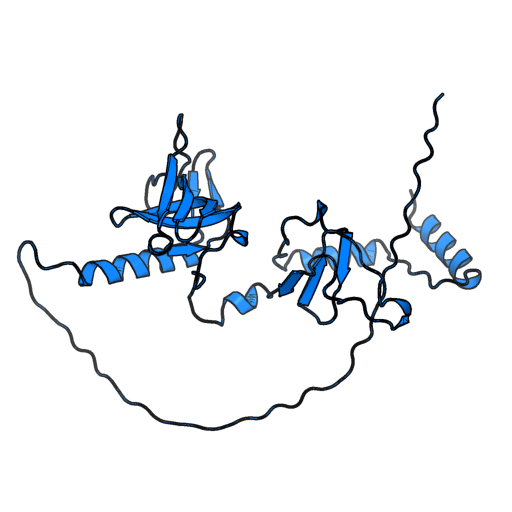? -5.168 1.880 -4.766 1.00 91.12 112 SER A C 1
ATOM 880 O O . SER A 1 112 ? -5.729 1.856 -3.673 1.00 91.12 112 SER A O 1
ATOM 882 N N . GLY A 1 113 ? -3.986 2.467 -4.931 1.00 87.12 113 GLY A N 1
ATOM 883 C CA . GLY A 1 113 ? -3.159 3.024 -3.862 1.00 87.12 113 GLY A CA 1
ATOM 884 C C . GLY A 1 113 ? -2.166 2.034 -3.249 1.00 87.12 113 GLY A C 1
ATOM 885 O O . GLY A 1 113 ? -1.328 2.454 -2.449 1.00 87.12 113 GLY A O 1
ATOM 886 N N . GLN A 1 114 ? -2.225 0.748 -3.606 1.00 92.56 114 GLN A N 1
ATOM 887 C CA . GLN A 1 114 ? -1.244 -0.241 -3.167 1.00 92.56 114 GLN A CA 1
ATOM 888 C C . GLN A 1 114 ? 0.013 -0.214 -4.039 1.00 92.56 114 GLN A C 1
ATOM 890 O O . GLN A 1 114 ? 0.007 0.261 -5.180 1.00 92.56 114 GLN A O 1
ATOM 895 N N . TRP A 1 115 ? 1.104 -0.727 -3.476 1.00 97.38 115 TRP A N 1
ATOM 896 C CA . TRP A 1 115 ? 2.362 -0.878 -4.186 1.00 97.38 115 TRP A CA 1
ATOM 897 C C . TRP A 1 115 ? 2.405 -2.213 -4.918 1.00 97.38 115 TRP A C 1
ATOM 899 O O . TRP A 1 115 ? 2.017 -3.252 -4.384 1.00 97.38 115 TRP A O 1
ATOM 909 N N . CYS A 1 116 ? 2.918 -2.183 -6.138 1.00 96.94 116 CYS A N 1
ATOM 910 C CA . CYS A 1 116 ? 3.082 -3.356 -6.976 1.00 96.94 116 CYS A CA 1
ATOM 911 C C . CYS A 1 116 ? 4.430 -3.326 -7.691 1.00 96.94 116 CYS A C 1
ATOM 913 O O . CYS A 1 116 ? 5.121 -2.302 -7.716 1.00 96.94 116 CYS A O 1
ATOM 915 N N . VAL A 1 117 ? 4.791 -4.448 -8.304 1.00 97.38 117 VAL A N 1
ATOM 916 C CA . VAL A 1 117 ? 5.916 -4.529 -9.237 1.00 97.38 117 VAL A CA 1
ATOM 917 C C . VAL A 1 117 ? 5.393 -4.895 -10.609 1.00 97.38 117 VAL A C 1
ATOM 919 O O . VAL A 1 117 ? 4.671 -5.874 -10.764 1.00 97.38 117 VAL A O 1
ATOM 922 N N . VAL A 1 118 ? 5.759 -4.093 -11.599 1.00 96.75 118 VAL A N 1
ATOM 923 C CA . VAL A 1 118 ? 5.420 -4.296 -13.004 1.00 96.75 118 VAL A CA 1
ATOM 924 C C . VAL A 1 118 ? 6.609 -4.940 -13.709 1.00 96.75 118 VAL A C 1
ATOM 926 O O . VAL A 1 118 ? 7.735 -4.472 -13.547 1.00 96.75 118 VAL A O 1
ATOM 929 N N . GLN A 1 119 ? 6.372 -5.981 -14.504 1.00 95.50 119 GLN A N 1
ATOM 930 C CA . GLN A 1 119 ? 7.351 -6.508 -15.450 1.00 95.50 119 GLN A CA 1
ATOM 931 C C . GLN A 1 119 ? 7.190 -5.797 -16.792 1.00 95.50 119 GLN A C 1
ATOM 933 O O . GLN A 1 119 ? 6.143 -5.884 -17.440 1.00 95.50 119 GLN A O 1
ATOM 938 N N . TYR A 1 120 ? 8.244 -5.117 -17.229 1.00 93.06 120 TYR A N 1
ATOM 939 C CA . TYR A 1 120 ? 8.285 -4.460 -18.530 1.00 93.06 120 TYR A CA 1
ATOM 940 C C . TYR A 1 120 ? 9.669 -4.662 -19.149 1.00 93.06 120 TYR A C 1
ATOM 942 O O . TYR A 1 120 ? 10.667 -4.437 -18.476 1.00 93.06 120 TYR A O 1
ATOM 950 N N . ASP A 1 121 ? 9.738 -5.120 -20.402 1.00 90.25 121 ASP A N 1
ATOM 951 C CA . ASP A 1 121 ? 10.999 -5.439 -21.098 1.00 90.25 121 ASP A CA 1
ATOM 952 C C . ASP A 1 121 ? 11.974 -6.296 -20.256 1.00 90.25 121 ASP A C 1
ATOM 954 O O . ASP A 1 121 ? 13.164 -6.008 -20.168 1.00 90.25 121 ASP A O 1
ATOM 958 N N . ASP A 1 122 ? 11.451 -7.347 -19.610 1.00 87.75 122 ASP A N 1
ATOM 959 C CA . ASP A 1 122 ? 12.190 -8.276 -18.731 1.00 87.75 122 ASP A CA 1
ATOM 960 C C . ASP A 1 122 ? 12.814 -7.650 -17.467 1.00 87.75 122 ASP A C 1
ATOM 962 O O . ASP A 1 122 ? 13.522 -8.328 -16.716 1.00 87.75 122 ASP A O 1
ATOM 966 N N . ASP A 1 123 ? 12.501 -6.387 -17.175 1.00 91.81 123 ASP A N 1
ATOM 967 C CA . ASP A 1 123 ? 12.943 -5.677 -15.980 1.00 91.81 123 ASP A CA 1
ATOM 968 C C . ASP A 1 123 ? 11.776 -5.419 -15.000 1.00 91.81 123 ASP A C 1
ATOM 970 O O . ASP A 1 123 ? 10.642 -5.152 -15.415 1.00 91.81 123 ASP A O 1
ATOM 974 N N . PRO A 1 124 ? 12.032 -5.474 -13.676 1.00 95.62 124 PRO A N 1
ATOM 975 C CA . PRO A 1 124 ? 11.026 -5.195 -12.661 1.00 95.62 124 PRO A CA 1
ATOM 976 C C . PRO A 1 124 ? 11.020 -3.712 -12.263 1.00 95.62 124 PRO A C 1
ATOM 978 O O . PRO A 1 124 ? 12.042 -3.152 -11.841 1.00 95.62 124 PRO A O 1
ATOM 981 N N . TYR A 1 125 ? 9.839 -3.100 -12.299 1.00 97.06 125 TYR A N 1
ATOM 982 C CA . TYR A 1 125 ? 9.611 -1.701 -11.947 1.00 97.06 125 TYR A CA 1
ATOM 983 C C . TYR A 1 125 ? 8.596 -1.591 -10.805 1.00 97.06 125 TYR A C 1
ATOM 985 O O . TYR A 1 125 ? 7.409 -1.850 -11.010 1.00 97.06 125 TYR A O 1
ATOM 993 N N . PRO A 1 126 ? 9.018 -1.210 -9.587 1.00 97.81 126 PRO A N 1
ATOM 994 C CA . PRO A 1 126 ? 8.082 -0.944 -8.507 1.00 97.81 126 PRO A CA 1
ATOM 995 C C . PRO A 1 126 ? 7.294 0.333 -8.780 1.00 97.81 126 PRO A C 1
ATOM 997 O O . PRO A 1 126 ? 7.839 1.328 -9.265 1.00 97.81 126 PRO A O 1
ATOM 1000 N N . GLY A 1 127 ? 6.023 0.329 -8.407 1.00 97.69 127 GLY A N 1
ATOM 1001 C CA . GLY A 1 127 ? 5.140 1.465 -8.599 1.00 97.69 127 GLY A CA 1
ATOM 1002 C C . GLY A 1 127 ? 3.912 1.421 -7.705 1.00 97.69 127 GLY A C 1
ATOM 1003 O O . GLY A 1 127 ? 3.723 0.493 -6.923 1.00 97.69 127 GLY A O 1
ATOM 1004 N N . ILE A 1 128 ? 3.091 2.460 -7.819 1.00 96.38 128 ILE A N 1
ATOM 1005 C CA . ILE A 1 128 ? 1.826 2.588 -7.092 1.00 96.38 128 ILE A CA 1
ATOM 1006 C C . ILE A 1 128 ? 0.685 2.457 -8.093 1.00 96.38 128 ILE A C 1
ATOM 1008 O O . ILE A 1 128 ? 0.660 3.184 -9.094 1.00 96.38 128 ILE A O 1
ATOM 1012 N N . ILE A 1 129 ? -0.268 1.573 -7.804 1.00 97.19 129 ILE A N 1
ATOM 1013 C CA . ILE A 1 129 ? -1.499 1.445 -8.585 1.00 97.19 129 ILE A CA 1
ATOM 1014 C C . ILE A 1 129 ? -2.313 2.721 -8.385 1.00 97.19 129 ILE A C 1
ATOM 1016 O O . ILE A 1 129 ? -2.695 3.064 -7.271 1.00 97.19 129 ILE A O 1
ATOM 1020 N N . LEU A 1 130 ? -2.578 3.450 -9.460 1.00 91.12 130 LEU A N 1
ATOM 1021 C CA . LEU A 1 130 ? -3.410 4.649 -9.427 1.00 91.12 130 LEU A CA 1
ATOM 1022 C C . LEU A 1 130 ? -4.874 4.322 -9.702 1.00 91.12 130 LEU A C 1
ATOM 1024 O O . LEU A 1 130 ? -5.760 4.963 -9.142 1.00 91.12 130 LEU A O 1
ATOM 1028 N N . GLN A 1 131 ? -5.114 3.377 -10.611 1.00 90.50 131 GLN A N 1
ATOM 1029 C CA . GLN A 1 131 ? -6.441 3.054 -11.117 1.00 90.50 131 GLN A CA 1
ATOM 1030 C C . GLN A 1 131 ? -6.441 1.655 -11.741 1.00 90.50 131 GLN A C 1
ATOM 1032 O O . GLN A 1 131 ? -5.421 1.218 -12.270 1.00 90.50 131 GLN A O 1
ATOM 1037 N N . VAL A 1 132 ? -7.593 0.990 -11.726 1.00 90.38 132 VAL A N 1
ATOM 1038 C CA . VAL A 1 132 ? -7.829 -0.295 -12.394 1.00 90.38 132 VAL A CA 1
ATOM 1039 C C . VAL A 1 132 ? -9.076 -0.167 -13.268 1.00 90.38 132 VAL A C 1
ATOM 1041 O O . VAL A 1 132 ? -10.093 0.357 -12.808 1.00 90.38 132 VAL A O 1
ATOM 1044 N N . GLU A 1 133 ? -8.987 -0.617 -14.518 1.00 90.06 133 GLU A N 1
ATOM 1045 C CA . GLU A 1 133 ? -10.073 -0.638 -15.503 1.00 90.06 133 GLU A CA 1
ATOM 1046 C C . GLU A 1 133 ? -10.092 -1.992 -16.220 1.00 90.06 133 GLU A C 1
ATOM 1048 O O . GLU A 1 133 ? -9.181 -2.291 -16.988 1.00 90.06 133 GLU A O 1
ATOM 1053 N N . GLU A 1 134 ? -11.144 -2.786 -16.000 1.00 84.50 134 GLU A N 1
ATOM 1054 C CA . GLU A 1 134 ? -11.325 -4.133 -16.570 1.00 84.50 134 GLU A CA 1
ATOM 1055 C C . GLU A 1 134 ? -10.124 -5.060 -16.299 1.00 84.50 134 GLU A C 1
ATOM 1057 O O . GLU A 1 134 ? -10.076 -5.712 -15.262 1.00 84.50 134 GLU A O 1
ATOM 1062 N N . ASN A 1 135 ? -9.145 -5.081 -17.206 1.00 84.94 135 ASN A N 1
ATOM 1063 C CA . ASN A 1 135 ? -7.922 -5.885 -17.145 1.00 84.94 135 ASN A CA 1
ATOM 1064 C C . ASN A 1 135 ? -6.648 -5.034 -17.284 1.00 84.94 135 ASN A C 1
ATOM 1066 O O . ASN A 1 135 ? -5.559 -5.572 -17.479 1.00 84.94 135 ASN A O 1
ATOM 1070 N N . ASN A 1 136 ? -6.777 -3.710 -17.221 1.00 90.31 136 ASN A N 1
ATOM 1071 C CA . ASN A 1 136 ? -5.671 -2.772 -17.292 1.00 90.31 136 ASN A CA 1
ATOM 1072 C C . ASN A 1 136 ? -5.492 -2.073 -15.946 1.00 90.31 136 ASN A C 1
ATOM 1074 O O . ASN A 1 136 ? -6.439 -1.610 -15.309 1.00 90.31 136 ASN A O 1
ATOM 1078 N N . VAL A 1 137 ? -4.242 -1.950 -15.538 1.00 95.50 137 VAL A N 1
ATOM 1079 C CA . VAL A 1 137 ? -3.810 -1.380 -14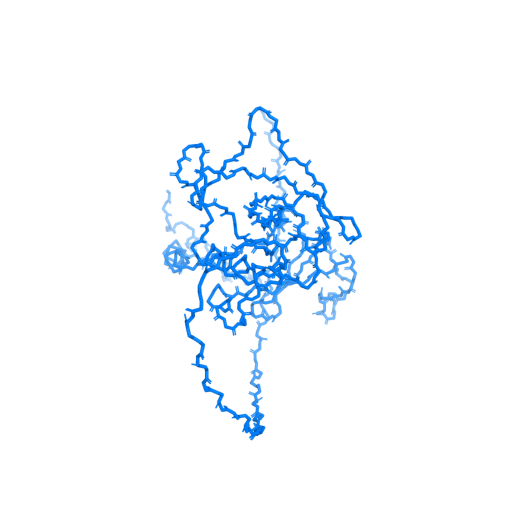.273 1.00 95.50 137 VAL A CA 1
ATOM 1080 C C . VAL A 1 137 ? -2.943 -0.170 -14.586 1.00 95.50 137 VAL A C 1
ATOM 1082 O O . VAL A 1 137 ? -1.881 -0.269 -15.202 1.00 95.50 137 VAL A O 1
ATOM 1085 N N . LYS A 1 138 ? -3.398 1.009 -14.174 1.00 96.88 138 LYS A N 1
ATOM 1086 C CA . LYS A 1 138 ? -2.632 2.246 -14.295 1.00 9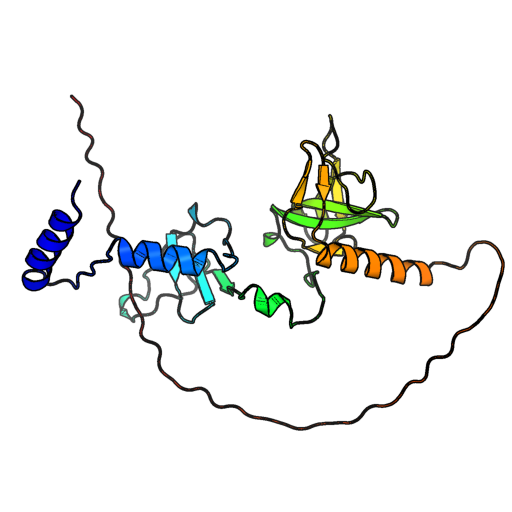6.88 138 LYS A CA 1
ATOM 1087 C C . LYS A 1 138 ? -1.660 2.333 -13.137 1.00 96.88 138 LYS A C 1
ATOM 1089 O O . LYS A 1 138 ? -2.091 2.446 -11.990 1.00 96.88 138 LYS A O 1
ATOM 1094 N N . VAL A 1 139 ? -0.365 2.347 -13.421 1.00 98.06 139 VAL A N 1
ATOM 1095 C CA . VAL A 1 139 ? 0.680 2.359 -12.391 1.00 98.06 139 VAL A CA 1
ATOM 1096 C C . VAL A 1 139 ? 1.593 3.563 -12.584 1.00 98.06 139 VAL A C 1
ATOM 1098 O O . VAL A 1 139 ? 1.995 3.883 -13.705 1.00 98.06 139 VAL A O 1
ATOM 1101 N N . LYS A 1 140 ? 1.924 4.237 -11.478 1.00 97.94 140 LYS A N 1
ATOM 1102 C CA . LYS A 1 140 ? 3.014 5.215 -11.411 1.00 97.94 140 LYS A CA 1
ATOM 1103 C C . LYS A 1 140 ? 4.301 4.495 -11.015 1.00 97.94 140 LYS A C 1
ATOM 1105 O O . LYS A 1 140 ? 4.416 4.073 -9.865 1.00 97.94 140 LYS A O 1
ATOM 1110 N N . CYS A 1 141 ? 5.255 4.373 -11.931 1.00 97.75 141 CYS A N 1
ATOM 1111 C CA . CYS A 1 141 ? 6.461 3.564 -11.761 1.00 97.75 141 CYS A CA 1
ATOM 1112 C C . CYS A 1 141 ? 7.681 4.379 -11.305 1.00 97.75 141 CYS A C 1
ATOM 1114 O O . CYS A 1 141 ? 7.852 5.557 -11.631 1.00 97.75 141 CYS A O 1
ATOM 1116 N N . MET A 1 142 ? 8.562 3.718 -10.556 1.00 97.31 142 MET A N 1
ATOM 1117 C CA . MET A 1 142 ? 9.915 4.178 -10.255 1.00 97.31 142 MET A CA 1
ATOM 1118 C C . MET A 1 142 ? 10.923 3.577 -11.227 1.00 97.31 142 MET A C 1
ATOM 1120 O O . MET A 1 142 ? 10.751 2.469 -11.726 1.00 97.31 142 MET A O 1
ATOM 1124 N N . HIS A 1 143 ? 12.027 4.285 -11.446 1.00 95.00 143 HIS A N 1
ATOM 1125 C CA . HIS A 1 143 ? 13.131 3.824 -12.282 1.00 95.00 143 HIS A CA 1
ATOM 1126 C C . HIS A 1 143 ? 14.195 3.127 -11.449 1.00 95.00 143 HIS A C 1
ATOM 1128 O O . HIS A 1 143 ? 14.461 3.492 -10.302 1.00 95.00 143 HIS A O 1
ATOM 1134 N N . ARG A 1 144 ? 14.840 2.129 -12.047 1.00 93.12 144 ARG A N 1
ATOM 1135 C CA . ARG A 1 144 ? 15.923 1.367 -11.427 1.00 93.12 144 ARG A CA 1
ATOM 1136 C C . ARG A 1 144 ? 17.254 2.116 -11.551 1.00 93.12 144 ARG A C 1
ATOM 1138 O O . ARG A 1 144 ? 17.608 2.613 -12.613 1.00 93.12 144 ARG A O 1
ATOM 1145 N N . ASN A 1 145 ? 18.016 2.176 -10.461 1.00 90.88 145 ASN A N 1
ATOM 1146 C CA . ASN A 1 145 ? 19.360 2.766 -10.386 1.00 90.88 145 ASN A CA 1
ATOM 1147 C C . ASN A 1 145 ? 20.318 1.846 -9.611 1.00 90.88 145 ASN A C 1
ATOM 1149 O O . ASN A 1 145 ? 20.961 2.257 -8.639 1.00 90.88 145 ASN A O 1
ATOM 1153 N N . GLY A 1 146 ? 20.348 0.571 -10.005 1.00 89.69 146 GLY A N 1
ATOM 1154 C CA . GLY A 1 146 ? 21.177 -0.473 -9.404 1.00 89.69 146 GLY A CA 1
ATOM 1155 C C . GLY A 1 146 ? 20.395 -1.729 -9.015 1.00 89.69 146 GLY A C 1
ATOM 1156 O O . GLY A 1 146 ? 19.254 -1.943 -9.427 1.00 89.69 146 GLY A O 1
ATOM 1157 N N . VAL A 1 147 ? 21.030 -2.589 -8.220 1.00 91.62 147 VAL A N 1
ATOM 1158 C CA . VAL A 1 147 ? 20.384 -3.778 -7.648 1.00 91.62 147 VAL A CA 1
ATOM 1159 C C . VAL A 1 147 ? 19.484 -3.339 -6.503 1.00 91.62 147 VAL A C 1
ATOM 1161 O O . VAL A 1 147 ? 19.964 -2.672 -5.590 1.00 91.62 147 VAL A O 1
ATOM 1164 N N . ASN A 1 148 ? 18.200 -3.699 -6.574 1.00 95.38 148 ASN A N 1
ATOM 1165 C CA . ASN A 1 148 ? 17.194 -3.363 -5.568 1.00 95.38 148 ASN A CA 1
ATOM 1166 C C . ASN A 1 148 ? 17.217 -1.881 -5.136 1.00 95.38 148 ASN A C 1
ATOM 1168 O O . ASN A 1 148 ? 17.154 -1.551 -3.955 1.00 95.38 148 ASN A O 1
ATOM 1172 N N . LYS A 1 149 ? 17.401 -0.973 -6.097 1.00 96.38 149 LYS A N 1
ATOM 1173 C CA . LYS A 1 149 ? 17.525 0.458 -5.831 1.00 96.38 149 LYS A CA 1
ATOM 1174 C C . LYS A 1 149 ? 16.738 1.230 -6.867 1.00 96.38 149 LYS A C 1
ATOM 1176 O O . LYS A 1 149 ? 17.045 1.151 -8.056 1.00 96.38 149 LYS A O 1
ATOM 1181 N N . PHE A 1 150 ? 15.770 2.003 -6.401 1.00 97.25 150 PHE A N 1
ATOM 1182 C CA . PHE A 1 150 ? 14.782 2.657 -7.246 1.00 97.25 150 PHE A CA 1
ATOM 1183 C C . PHE A 1 150 ? 14.614 4.123 -6.875 1.00 97.25 150 PHE A C 1
ATOM 1185 O O . PHE A 1 150 ? 14.926 4.526 -5.755 1.00 97.25 150 PHE A O 1
ATOM 1192 N N . PHE A 1 151 ? 14.154 4.934 -7.817 1.00 96.88 151 PHE A N 1
ATOM 1193 C CA . PHE A 1 151 ? 13.904 6.354 -7.606 1.00 96.88 151 PHE A CA 1
ATOM 1194 C C . PHE A 1 151 ? 12.713 6.821 -8.438 1.00 96.88 151 PHE A C 1
ATOM 1196 O O . PHE A 1 151 ? 12.459 6.304 -9.524 1.00 96.88 151 PHE 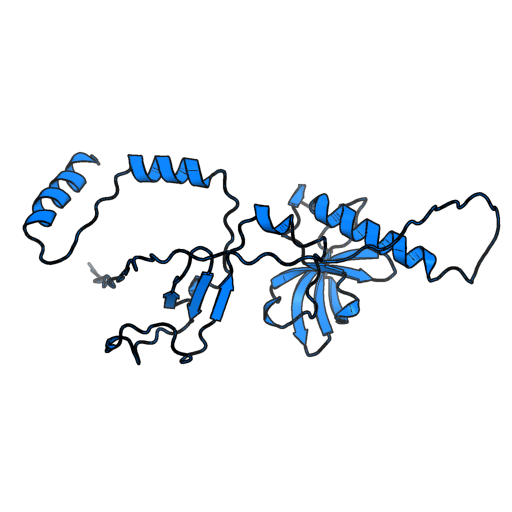A O 1
ATOM 1203 N N . TRP A 1 152 ? 12.003 7.833 -7.948 1.00 96.19 152 TRP A N 1
ATOM 1204 C CA . TRP A 1 152 ? 10.973 8.490 -8.742 1.00 96.19 152 TRP A CA 1
ATOM 1205 C C . TRP A 1 152 ? 11.612 9.269 -9.897 1.00 96.19 152 TRP A C 1
ATOM 1207 O O . TRP A 1 152 ? 12.493 10.103 -9.641 1.00 96.19 152 TRP A O 1
ATOM 1217 N N . PRO A 1 153 ? 11.197 9.029 -11.152 1.00 93.75 153 PRO A N 1
ATOM 1218 C CA . PRO A 1 153 ? 11.701 9.793 -12.278 1.00 93.75 153 PRO A CA 1
ATOM 1219 C C . PRO A 1 153 ? 11.341 11.271 -12.105 1.00 93.75 153 PRO A C 1
ATOM 1221 O O . PRO A 1 153 ? 10.250 11.633 -11.673 1.00 93.75 153 PRO A O 1
ATOM 1224 N N . THR A 1 154 ? 12.302 12.145 -12.396 1.00 89.25 154 THR A N 1
ATOM 1225 C CA . THR A 1 154 ? 12.131 13.600 -12.330 1.00 89.25 154 THR A CA 1
ATOM 1226 C C . THR A 1 154 ? 12.716 14.233 -13.590 1.00 89.25 154 THR A C 1
ATOM 1228 O O . THR A 1 154 ? 13.733 13.754 -14.095 1.00 89.25 154 THR A O 1
ATOM 1231 N N . PRO A 1 155 ? 12.093 15.296 -14.137 1.00 89.75 155 PRO A N 1
ATOM 1232 C CA . PRO A 1 155 ? 10.957 16.054 -13.595 1.00 89.75 155 PRO A CA 1
ATOM 1233 C C . PRO A 1 155 ? 9.568 15.492 -13.949 1.00 89.75 155 PRO A C 1
ATOM 1235 O O . PRO A 1 155 ? 8.570 16.076 -13.539 1.00 89.75 155 PRO A O 1
ATOM 1238 N N . ARG A 1 156 ? 9.486 14.421 -14.746 1.00 93.12 156 ARG A N 1
ATOM 1239 C CA . ARG A 1 156 ? 8.215 13.845 -15.200 1.00 93.12 156 ARG A CA 1
ATOM 1240 C C . ARG A 1 156 ? 7.953 12.522 -14.502 1.00 93.12 156 ARG A C 1
ATOM 1242 O O . ARG A 1 156 ? 8.836 11.671 -14.479 1.00 93.12 156 ARG A O 1
ATOM 1249 N N . ASP A 1 157 ? 6.732 12.374 -14.009 1.00 94.12 157 ASP A N 1
ATOM 1250 C CA . ASP A 1 157 ? 6.233 11.098 -13.519 1.00 94.12 157 ASP A CA 1
ATOM 1251 C C . ASP A 1 157 ? 6.121 10.099 -14.677 1.00 94.12 157 ASP A C 1
ATOM 1253 O O . ASP A 1 157 ? 5.685 10.455 -15.775 1.00 94.12 157 ASP A O 1
ATOM 1257 N N . ASP A 1 158 ? 6.492 8.850 -14.411 1.00 94.75 158 ASP A N 1
ATOM 1258 C CA . ASP A 1 158 ? 6.277 7.728 -15.318 1.00 94.75 158 ASP A CA 1
ATOM 1259 C C . ASP A 1 158 ? 4.975 7.036 -14.915 1.00 94.75 158 ASP A C 1
ATOM 1261 O O . ASP A 1 158 ? 4.905 6.360 -13.888 1.00 94.75 158 ASP A O 1
ATOM 1265 N N . VAL A 1 159 ? 3.910 7.317 -15.663 1.00 97.12 159 VAL A N 1
ATOM 1266 C CA . VAL A 1 159 ? 2.567 6.786 -15.428 1.00 97.12 159 VAL A CA 1
ATOM 1267 C C . VAL A 1 159 ? 2.091 6.146 -16.714 1.00 97.12 159 VAL A C 1
ATOM 1269 O O . VAL A 1 159 ? 1.967 6.832 -17.730 1.00 97.12 159 VAL A O 1
ATOM 1272 N N . ASN A 1 160 ? 1.775 4.858 -16.656 1.00 96.44 160 ASN A N 1
ATOM 1273 C CA . ASN A 1 160 ? 1.298 4.124 -17.819 1.00 96.44 160 ASN A CA 1
ATOM 1274 C C . ASN A 1 160 ? 0.240 3.085 -17.434 1.00 96.44 160 ASN A C 1
ATOM 1276 O O . ASN A 1 160 ? 0.072 2.759 -16.256 1.00 96.44 160 ASN A O 1
ATOM 1280 N N . TRP A 1 161 ? -0.491 2.607 -18.436 1.00 95.94 161 TRP A N 1
ATOM 1281 C CA . TRP A 1 161 ? -1.390 1.467 -18.320 1.00 95.94 161 TRP A CA 1
ATOM 1282 C C . TRP A 1 161 ? -0.629 0.191 -18.656 1.00 95.94 161 TRP A C 1
ATOM 1284 O O . TRP A 1 161 ? 0.033 0.113 -19.690 1.00 95.94 161 TRP A O 1
ATOM 1294 N N . TYR A 1 162 ? -0.752 -0.791 -17.777 1.00 95.31 162 TYR A N 1
ATOM 1295 C CA . TYR A 1 162 ? -0.193 -2.124 -17.930 1.00 95.31 162 TYR A CA 1
ATOM 1296 C C . TYR A 1 162 ? -1.331 -3.131 -17.902 1.00 95.31 162 TYR A C 1
ATOM 1298 O O . TYR A 1 162 ? -2.340 -2.899 -17.242 1.00 95.31 162 TYR A O 1
ATOM 1306 N N . SER A 1 163 ? -1.183 -4.241 -18.605 1.00 92.75 163 SER A N 1
ATOM 1307 C CA . SER A 1 163 ? -2.134 -5.341 -18.482 1.00 92.75 163 SER A CA 1
ATOM 1308 C C . SER A 1 163 ? -1.950 -6.041 -17.126 1.00 92.75 163 SER A C 1
ATOM 1310 O O . SER A 1 163 ? -0.854 -6.027 -16.560 1.00 92.75 163 SER A O 1
ATOM 1312 N N . ASP A 1 164 ? -3.023 -6.616 -16.578 1.00 88.94 164 ASP A N 1
ATOM 1313 C CA . ASP A 1 164 ? -3.014 -7.332 -15.294 1.00 88.94 164 ASP A CA 1
ATOM 1314 C C . ASP A 1 164 ? -1.881 -8.367 -15.231 1.00 88.94 164 ASP A C 1
ATOM 1316 O O . ASP A 1 164 ? -1.146 -8.434 -14.249 1.00 88.94 164 ASP A O 1
ATOM 1320 N N . ASP A 1 165 ? -1.659 -9.125 -16.306 1.00 90.12 165 ASP A N 1
ATOM 1321 C CA . ASP A 1 165 ? -0.591 -10.126 -16.430 1.00 90.12 165 ASP A CA 1
ATOM 1322 C C . ASP A 1 165 ? 0.820 -9.555 -16.207 1.00 90.12 165 ASP A C 1
ATOM 1324 O O . ASP A 1 165 ? 1.668 -10.254 -15.650 1.00 90.12 165 ASP A O 1
ATOM 1328 N N . GLN A 1 166 ? 1.052 -8.277 -16.508 1.00 93.25 166 GLN A N 1
ATOM 1329 C CA . GLN A 1 166 ? 2.332 -7.600 -16.278 1.00 93.25 166 GLN A CA 1
ATOM 1330 C C . GLN A 1 166 ? 2.582 -7.247 -14.800 1.00 93.25 166 GLN A C 1
ATOM 1332 O O . GLN A 1 166 ? 3.700 -6.872 -14.444 1.00 93.25 166 GLN A O 1
ATOM 1337 N N . ILE A 1 167 ? 1.582 -7.353 -13.920 1.00 94.88 167 ILE A N 1
ATOM 1338 C CA . ILE A 1 167 ? 1.727 -7.061 -12.487 1.00 94.88 167 ILE A CA 1
ATOM 1339 C C . ILE A 1 167 ? 2.300 -8.276 -11.749 1.00 94.88 167 ILE A C 1
ATOM 1341 O O . ILE A 1 167 ? 1.579 -9.178 -11.347 1.00 94.88 167 ILE A O 1
ATOM 1345 N N . MET A 1 168 ? 3.608 -8.319 -11.516 1.00 93.56 168 MET A N 1
ATOM 1346 C CA . MET A 1 168 ? 4.277 -9.484 -10.922 1.00 93.56 168 MET A CA 1
ATOM 1347 C C . MET A 1 168 ? 3.756 -9.848 -9.531 1.00 93.56 168 MET A C 1
ATOM 1349 O O . MET A 1 168 ? 3.536 -11.021 -9.248 1.00 93.56 168 MET A O 1
ATOM 1353 N N . CYS A 1 169 ? 3.612 -8.855 -8.657 1.00 94.69 169 CYS A N 1
ATOM 1354 C CA . CYS A 1 169 ? 3.140 -9.028 -7.288 1.00 94.69 169 CYS A CA 1
ATOM 1355 C C . CYS A 1 169 ? 2.777 -7.689 -6.649 1.00 94.69 169 CYS A C 1
ATOM 1357 O O . CYS A 1 169 ? 3.160 -6.615 -7.133 1.00 94.69 169 CYS A O 1
ATOM 1359 N N . LEU A 1 170 ? 2.072 -7.776 -5.525 1.00 94.88 170 LEU A N 1
ATOM 1360 C CA . LEU A 1 170 ? 1.899 -6.678 -4.588 1.00 94.88 170 LEU A CA 1
ATOM 1361 C C . LEU A 1 170 ? 3.041 -6.693 -3.573 1.00 94.88 170 LEU A C 1
ATOM 1363 O O . LEU A 1 170 ? 3.501 -7.751 -3.139 1.00 94.88 170 LEU A O 1
ATOM 1367 N N . ILE A 1 171 ? 3.510 -5.508 -3.203 1.00 94.31 171 ILE A N 1
ATOM 1368 C CA . ILE A 1 171 ? 4.608 -5.332 -2.250 1.00 94.31 171 ILE A CA 1
ATOM 1369 C C . ILE A 1 171 ? 4.201 -4.323 -1.171 1.00 94.31 171 ILE A C 1
ATOM 1371 O O . ILE A 1 171 ? 3.310 -3.503 -1.395 1.00 94.31 171 ILE A O 1
ATOM 1375 N N . PRO A 1 172 ? 4.834 -4.337 0.011 1.00 93.31 172 PRO A N 1
ATOM 1376 C CA . PRO A 1 172 ? 4.756 -3.210 0.926 1.00 93.31 172 PRO A CA 1
ATOM 1377 C C . PRO A 1 172 ? 5.451 -1.980 0.328 1.00 93.31 172 PRO A C 1
ATOM 1379 O O . PRO A 1 172 ? 6.212 -2.069 -0.639 1.00 93.31 172 PRO A O 1
ATOM 1382 N N . GLU A 1 173 ? 5.221 -0.822 0.944 1.00 94.38 173 GLU A N 1
ATOM 1383 C CA . GLU A 1 173 ? 5.913 0.410 0.573 1.00 94.38 173 GLU A CA 1
ATOM 1384 C C . GLU A 1 173 ? 7.446 0.231 0.623 1.00 94.38 173 GLU A C 1
ATOM 1386 O O . GLU A 1 173 ? 7.979 -0.223 1.643 1.00 94.38 173 GLU A O 1
ATOM 1391 N N . PRO A 1 174 ? 8.175 0.580 -0.456 1.00 94.44 174 PRO A N 1
ATOM 1392 C CA . PRO A 1 174 ? 9.629 0.482 -0.493 1.00 94.44 174 PRO A CA 1
ATOM 1393 C C . PRO A 1 174 ? 10.318 1.310 0.597 1.00 94.44 174 PRO A C 1
ATOM 1395 O O . PRO A 1 174 ? 9.958 2.452 0.881 1.00 94.44 174 PRO A O 1
ATOM 1398 N N . GLN A 1 175 ? 11.378 0.751 1.173 1.00 94.25 175 GLN A N 1
ATOM 1399 C CA . GLN A 1 175 ? 12.126 1.352 2.272 1.00 94.25 175 GLN A CA 1
ATOM 1400 C C . GLN A 1 175 ? 13.092 2.423 1.766 1.00 94.25 175 GLN A C 1
ATOM 1402 O O . GLN A 1 175 ? 13.821 2.219 0.793 1.00 94.25 175 GLN A O 1
ATOM 1407 N N . ALA A 1 176 ? 13.157 3.561 2.456 1.00 93.88 176 ALA A N 1
ATOM 1408 C CA . ALA A 1 176 ? 14.102 4.620 2.124 1.00 93.88 176 ALA A CA 1
ATOM 1409 C C . ALA A 1 176 ? 15.555 4.147 2.308 1.00 93.88 176 ALA A C 1
ATOM 1411 O O . ALA A 1 176 ? 15.981 3.825 3.414 1.00 93.88 176 ALA A O 1
ATOM 1412 N N . LEU A 1 177 ? 16.334 4.162 1.224 1.00 91.62 177 LEU A N 1
ATOM 1413 C CA . LEU A 1 177 ? 17.770 3.872 1.258 1.00 91.62 177 LEU A CA 1
ATOM 1414 C C . LEU A 1 177 ? 18.581 5.161 1.456 1.00 91.62 177 LEU A C 1
ATOM 1416 O O . LEU A 1 177 ? 19.578 5.197 2.172 1.00 91.62 177 LEU A O 1
ATOM 1420 N N . ASN A 1 178 ? 18.166 6.240 0.795 1.00 92.19 178 ASN A N 1
ATOM 1421 C CA . ASN A 1 178 ? 18.681 7.592 0.998 1.00 92.19 178 ASN A CA 1
ATOM 1422 C C . ASN A 1 178 ? 17.602 8.613 0.598 1.00 92.19 178 ASN A C 1
ATOM 1424 O O . ASN A 1 178 ? 16.508 8.243 0.186 1.00 92.19 178 ASN A O 1
ATOM 1428 N N . LYS A 1 179 ? 17.922 9.914 0.656 1.00 88.38 179 LYS A N 1
ATOM 1429 C CA . LYS A 1 179 ? 16.978 11.003 0.330 1.00 88.38 179 LYS A CA 1
ATOM 1430 C C . LYS A 1 179 ? 16.333 10.910 -1.062 1.00 88.38 179 LYS A C 1
ATOM 1432 O O . LYS A 1 179 ? 15.342 11.590 -1.296 1.00 88.38 179 LYS A O 1
ATOM 1437 N N . ARG A 1 180 ? 16.932 10.177 -2.006 1.00 88.19 180 ARG A N 1
ATOM 1438 C CA . ARG A 1 180 ? 16.512 10.127 -3.416 1.00 88.19 180 ARG A CA 1
ATOM 1439 C C . ARG A 1 180 ? 16.274 8.714 -3.941 1.00 88.19 180 ARG A C 1
ATOM 1441 O O . ARG A 1 180 ? 15.951 8.577 -5.115 1.00 88.19 180 ARG A O 1
ATOM 1448 N N . SER A 1 181 ? 16.463 7.676 -3.130 1.00 94.12 181 SER A N 1
ATOM 1449 C CA . SER A 1 181 ? 16.252 6.304 -3.576 1.00 94.12 181 SER A CA 1
ATOM 1450 C C . SER A 1 181 ? 15.698 5.416 -2.481 1.00 94.12 181 SER A C 1
ATOM 1452 O O . SER A 1 181 ? 16.037 5.572 -1.307 1.00 94.12 181 SER A O 1
ATOM 1454 N N . VAL A 1 182 ? 14.937 4.425 -2.912 1.00 95.81 182 VAL A N 1
ATOM 1455 C CA . VAL A 1 182 ? 14.296 3.411 -2.083 1.00 95.81 182 VAL A CA 1
ATOM 1456 C C . VAL A 1 182 ? 14.743 2.014 -2.510 1.00 95.81 182 VAL A C 1
ATOM 1458 O O . VAL A 1 182 ? 15.343 1.850 -3.576 1.00 95.81 182 VAL A O 1
ATOM 1461 N N . GLN A 1 183 ? 14.450 1.021 -1.682 1.00 96.38 183 GLN A N 1
ATOM 1462 C CA . GLN A 1 183 ? 14.690 -0.396 -1.940 1.00 96.38 183 GLN A CA 1
ATOM 1463 C C . GLN A 1 183 ? 13.449 -1.215 -1.577 1.00 96.38 183 GLN A C 1
ATOM 1465 O O . GLN A 1 183 ? 12.713 -0.859 -0.658 1.00 96.38 183 GLN A O 1
ATOM 1470 N N . ILE A 1 184 ? 13.216 -2.310 -2.291 1.00 95.81 184 ILE A N 1
ATOM 1471 C CA . ILE A 1 184 ? 12.170 -3.281 -1.961 1.00 95.81 184 ILE A CA 1
ATOM 1472 C C . ILE A 1 184 ? 12.695 -4.177 -0.832 1.00 95.81 184 ILE A C 1
ATOM 1474 O O . ILE A 1 184 ? 13.899 -4.431 -0.744 1.00 95.81 184 ILE A O 1
ATOM 1478 N N . ASP A 1 185 ? 11.812 -4.652 0.045 1.00 93.31 185 ASP A N 1
ATOM 1479 C CA . ASP A 1 185 ? 12.194 -5.623 1.069 1.00 93.31 185 ASP A CA 1
ATOM 1480 C C . ASP A 1 185 ? 12.829 -6.882 0.446 1.00 93.31 185 ASP A C 1
ATOM 1482 O O . ASP A 1 185 ? 12.458 -7.325 -0.647 1.00 93.31 185 ASP A O 1
ATOM 1486 N N . LYS A 1 186 ? 13.813 -7.455 1.145 1.00 90.31 186 LYS A N 1
ATOM 1487 C CA . LYS A 1 186 ? 14.633 -8.561 0.639 1.00 90.31 186 LYS A CA 1
ATOM 1488 C C . LYS A 1 186 ? 13.788 -9.768 0.220 1.00 90.31 186 LYS A C 1
ATOM 1490 O O . LYS A 1 186 ? 14.077 -10.351 -0.824 1.00 90.31 186 LYS A O 1
ATOM 1495 N N . ARG A 1 187 ? 12.744 -10.106 0.984 1.00 90.94 187 ARG A N 1
ATOM 1496 C CA . ARG A 1 187 ? 11.869 -11.258 0.716 1.00 90.94 187 ARG A CA 1
ATOM 1497 C C . ARG A 1 187 ? 11.168 -11.117 -0.634 1.00 90.94 187 ARG A C 1
ATOM 1499 O O . ARG A 1 187 ? 11.200 -12.026 -1.459 1.00 90.94 187 ARG A O 1
ATOM 1506 N N . PHE A 1 188 ? 10.588 -9.945 -0.882 1.00 92.19 188 PHE A N 1
ATOM 1507 C CA . PHE A 1 188 ? 9.908 -9.644 -2.140 1.00 92.19 188 PHE A CA 1
ATOM 1508 C C . PHE A 1 188 ? 10.900 -9.536 -3.299 1.00 92.19 188 PHE A C 1
ATOM 1510 O O . PHE A 1 188 ? 10.625 -10.028 -4.389 1.00 92.19 188 PHE A O 1
ATOM 1517 N N . TRP A 1 189 ? 12.074 -8.941 -3.070 1.00 93.56 189 TRP A N 1
ATOM 1518 C CA . TRP A 1 189 ? 13.107 -8.834 -4.098 1.00 93.56 189 TRP A CA 1
ATOM 1519 C C . TRP A 1 189 ? 13.611 -10.204 -4.570 1.00 93.56 189 TRP A C 1
ATOM 1521 O O . TRP A 1 189 ? 13.735 -10.430 -5.772 1.00 93.56 189 TRP A O 1
ATOM 1531 N N . GLU A 1 190 ? 13.857 -11.138 -3.651 1.00 91.44 190 GLU A N 1
ATOM 1532 C CA . GLU A 1 190 ? 14.246 -12.513 -3.992 1.00 91.44 190 GLU A CA 1
ATOM 1533 C C . GLU A 1 190 ? 13.152 -13.231 -4.792 1.00 91.44 190 GLU A C 1
ATOM 1535 O O . GLU A 1 190 ? 13.455 -13.870 -5.803 1.00 91.44 190 GLU A O 1
ATOM 1540 N N . PHE A 1 191 ? 11.882 -13.057 -4.409 1.00 90.94 191 PHE A N 1
ATOM 1541 C CA . PHE A 1 191 ? 10.747 -13.571 -5.176 1.00 90.94 191 PHE A CA 1
ATOM 1542 C C . PHE A 1 191 ? 10.718 -13.012 -6.606 1.00 90.94 191 PHE A C 1
ATOM 1544 O O . PHE A 1 191 ? 10.697 -13.790 -7.560 1.00 90.94 191 PHE A O 1
ATOM 1551 N N . ILE A 1 192 ? 10.795 -11.690 -6.774 1.00 92.69 192 ILE A N 1
ATOM 1552 C CA . ILE A 1 192 ? 10.775 -11.026 -8.090 1.00 92.69 192 ILE A CA 1
ATOM 1553 C C . ILE A 1 192 ? 11.894 -11.565 -8.985 1.00 92.69 192 ILE A C 1
ATOM 1555 O O . ILE A 1 192 ? 11.658 -11.946 -10.131 1.00 92.69 192 ILE A O 1
ATOM 1559 N N . MET A 1 193 ? 13.111 -11.660 -8.446 1.00 91.25 193 MET A N 1
ATOM 1560 C CA . MET A 1 193 ? 14.262 -12.161 -9.197 1.00 91.25 193 MET A CA 1
ATOM 1561 C C . MET A 1 193 ? 14.114 -13.644 -9.564 1.00 91.25 193 MET A C 1
ATOM 1563 O O . MET A 1 193 ? 14.562 -14.047 -10.637 1.00 91.25 193 MET A O 1
ATOM 1567 N N . SER A 1 194 ? 13.458 -14.451 -8.722 1.00 89.31 194 SER A N 1
ATOM 1568 C CA . SER A 1 194 ? 13.167 -15.855 -9.044 1.00 89.31 194 SER A CA 1
ATOM 1569 C C . SER A 1 194 ? 12.192 -15.999 -10.220 1.00 89.31 194 SER A C 1
ATOM 1571 O O . SER A 1 194 ? 12.393 -16.861 -11.074 1.00 89.31 194 SER A O 1
ATOM 1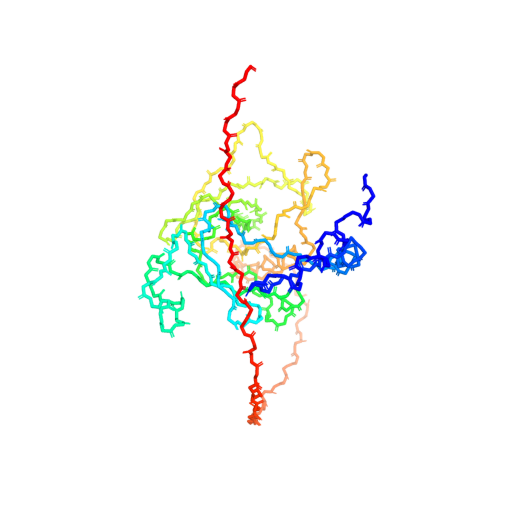573 N N . GLN A 1 195 ? 11.189 -15.118 -10.320 1.00 85.69 195 GLN A N 1
ATOM 1574 C CA . GLN A 1 195 ? 10.224 -15.127 -11.424 1.00 85.69 195 GLN A CA 1
ATOM 1575 C C . GLN A 1 195 ? 10.886 -14.732 -12.753 1.00 85.69 195 GLN A C 1
ATOM 1577 O O . GLN A 1 195 ? 10.678 -15.403 -13.762 1.00 85.69 195 GLN A O 1
ATOM 1582 N N . LEU A 1 196 ? 11.765 -13.722 -12.737 1.00 86.25 196 LEU A N 1
ATOM 1583 C CA . LEU A 1 196 ? 12.524 -13.294 -13.924 1.00 86.25 196 LEU A CA 1
ATOM 1584 C C . LEU A 1 196 ? 13.560 -14.336 -14.383 1.00 86.25 196 LEU A C 1
ATOM 1586 O O . LEU A 1 196 ? 13.862 -14.447 -15.569 1.00 86.25 196 LEU A O 1
ATOM 1590 N N . GLY A 1 197 ? 14.112 -15.121 -13.453 1.00 73.69 197 GLY A N 1
ATOM 1591 C CA . GLY A 1 197 ? 15.023 -16.221 -13.781 1.00 73.69 197 GLY A CA 1
ATOM 1592 C C . GLY A 1 197 ? 14.337 -17.382 -14.510 1.00 73.69 197 GLY A C 1
ATOM 1593 O O . GLY A 1 197 ? 14.965 -18.047 -15.333 1.00 73.69 197 GLY A O 1
ATOM 1594 N N . ASN A 1 198 ? 13.046 -17.603 -14.249 1.00 59.75 198 ASN A N 1
ATOM 1595 C CA . ASN A 1 198 ? 12.273 -18.684 -14.863 1.00 59.75 198 ASN A CA 1
ATOM 1596 C C . ASN A 1 198 ? 11.793 -18.342 -16.283 1.00 59.75 198 ASN A C 1
ATOM 1598 O O . ASN A 1 198 ? 11.719 -19.230 -17.135 1.00 59.75 198 ASN A O 1
ATOM 1602 N N . THR A 1 199 ? 11.518 -17.069 -16.582 1.00 51.66 199 THR A N 1
ATOM 1603 C CA . THR A 1 199 ? 11.113 -16.620 -17.927 1.00 51.66 199 THR A CA 1
ATOM 1604 C C . THR A 1 199 ? 12.251 -16.677 -18.952 1.00 51.66 199 THR A C 1
ATOM 1606 O O . THR A 1 199 ? 11.993 -16.891 -20.138 1.00 51.66 199 THR A O 1
ATOM 1609 N N . ALA A 1 200 ? 13.515 -16.613 -18.516 1.00 45.66 200 ALA A N 1
ATOM 1610 C CA . ALA A 1 200 ? 14.685 -16.737 -19.393 1.00 45.66 200 ALA A CA 1
ATOM 1611 C C . ALA A 1 200 ? 14.825 -18.121 -20.071 1.00 45.66 200 ALA A C 1
ATOM 1613 O O . ALA A 1 200 ? 15.526 -18.242 -21.075 1.00 45.66 200 ALA A O 1
ATOM 1614 N N . LEU A 1 201 ? 14.143 -19.161 -19.573 1.00 42.19 201 LEU A N 1
ATOM 1615 C CA . LEU A 1 201 ? 14.168 -20.506 -20.167 1.00 42.19 201 LEU A CA 1
ATOM 1616 C C . LEU A 1 201 ? 13.102 -20.728 -21.254 1.00 42.19 201 LEU A C 1
ATOM 1618 O O . LEU A 1 201 ? 13.168 -21.729 -21.965 1.00 42.19 201 LEU A O 1
ATOM 1622 N N . VAL A 1 202 ? 12.140 -19.812 -21.420 1.00 43.56 202 VAL A N 1
ATOM 1623 C CA . VAL A 1 202 ? 11.028 -19.974 -22.381 1.00 43.56 202 VAL A CA 1
ATOM 1624 C C . VAL A 1 202 ? 11.306 -19.278 -23.725 1.00 43.56 202 VAL A C 1
ATOM 1626 O O . VAL A 1 202 ? 10.705 -19.632 -24.738 1.00 43.56 202 VAL A O 1
ATOM 1629 N N . HIS A 1 203 ? 12.273 -18.354 -23.785 1.00 37.56 203 HIS A N 1
ATOM 1630 C CA . HIS A 1 203 ? 12.555 -17.556 -24.989 1.00 37.56 203 HIS A CA 1
ATOM 1631 C C . HIS A 1 203 ? 13.917 -17.788 -25.667 1.00 37.56 203 HIS A C 1
ATOM 1633 O O . HIS A 1 203 ? 14.256 -17.053 -26.599 1.00 37.56 203 HIS A O 1
ATOM 1639 N N . ASP A 1 204 ? 14.669 -18.841 -25.327 1.00 37.66 204 ASP A N 1
ATOM 1640 C CA . ASP A 1 204 ? 15.895 -19.165 -26.072 1.00 37.66 204 ASP A CA 1
ATOM 1641 C C . ASP A 1 204 ? 15.639 -20.088 -27.276 1.00 37.66 204 ASP A C 1
ATOM 1643 O O . ASP A 1 204 ? 15.865 -21.295 -27.247 1.00 37.66 204 ASP A O 1
ATOM 1647 N N . HIS A 1 205 ? 15.181 -19.498 -28.385 1.00 35.28 205 HIS A N 1
ATOM 1648 C CA . HIS A 1 205 ? 15.335 -20.119 -29.709 1.00 35.28 205 HIS A CA 1
ATOM 1649 C C . HIS A 1 205 ? 16.000 -19.212 -30.752 1.00 35.28 205 HIS A C 1
ATOM 1651 O O . HIS A 1 205 ? 16.027 -19.537 -31.943 1.00 35.28 205 HIS A O 1
ATOM 1657 N N . ARG A 1 206 ? 16.598 -18.084 -30.344 1.00 37.03 206 ARG A N 1
ATOM 1658 C CA . ARG A 1 206 ? 17.295 -17.183 -31.278 1.00 37.03 206 ARG A CA 1
ATOM 1659 C C . ARG A 1 206 ? 18.403 -16.358 -30.609 1.00 37.03 206 ARG A C 1
ATOM 1661 O O . ARG A 1 206 ? 18.310 -15.139 -30.558 1.00 37.03 206 ARG A O 1
ATOM 1668 N N . ARG A 1 207 ? 19.538 -16.989 -30.287 1.00 35.62 207 ARG A N 1
ATOM 1669 C CA . ARG A 1 207 ? 20.866 -16.733 -30.907 1.00 35.62 207 ARG A CA 1
ATOM 1670 C C . ARG A 1 207 ? 22.018 -17.181 -29.991 1.00 35.62 207 ARG A C 1
ATOM 1672 O O . ARG A 1 207 ? 22.273 -16.570 -28.970 1.00 35.62 207 ARG A O 1
ATOM 1679 N N . ARG A 1 208 ? 22.846 -18.061 -30.573 1.00 31.77 208 ARG A N 1
ATOM 1680 C CA . ARG A 1 208 ? 24.305 -18.224 -30.385 1.00 31.77 208 ARG A CA 1
ATOM 1681 C C . ARG A 1 208 ? 24.794 -18.845 -29.063 1.00 31.77 208 ARG A C 1
ATOM 1683 O O . ARG A 1 208 ? 25.193 -18.141 -28.155 1.00 31.77 208 ARG A O 1
ATOM 1690 N N . GLY A 1 209 ? 25.013 -20.160 -29.132 1.00 29.20 209 GLY A N 1
ATOM 1691 C CA . GLY A 1 209 ? 26.368 -20.728 -29.175 1.00 29.20 209 GLY A CA 1
ATOM 1692 C C . GLY A 1 209 ? 27.106 -20.938 -27.847 1.00 29.20 209 GLY A C 1
ATOM 1693 O O . GLY A 1 209 ? 27.565 -19.972 -27.256 1.00 29.20 209 GLY A O 1
ATOM 1694 N N . LEU A 1 210 ? 27.396 -22.226 -27.572 1.00 31.39 210 LEU A N 1
ATOM 1695 C CA . LEU A 1 210 ? 28.399 -22.773 -26.630 1.00 31.39 210 LEU A CA 1
ATOM 1696 C C . LEU A 1 210 ? 27.980 -22.664 -25.146 1.00 31.39 210 LEU A C 1
ATOM 1698 O O . LEU A 1 210 ? 27.628 -21.593 -24.692 1.00 31.39 210 LEU A O 1
ATOM 1702 N N . CYS A 1 211 ? 27.996 -23.687 -24.287 1.00 29.23 211 CYS A N 1
ATOM 1703 C CA . CYS A 1 211 ? 28.479 -25.065 -24.319 1.00 29.23 211 CYS A CA 1
ATOM 1704 C C . CYS A 1 211 ? 27.653 -25.890 -23.310 1.00 29.23 211 CYS A C 1
ATOM 1706 O O . CYS A 1 211 ? 27.259 -25.392 -22.263 1.00 29.23 211 CYS A O 1
ATOM 1708 N N . PHE A 1 212 ? 27.441 -27.163 -23.641 1.00 30.20 212 PHE A N 1
ATOM 1709 C CA . PHE A 1 212 ? 26.839 -28.211 -22.809 1.00 30.20 212 PHE A CA 1
ATOM 1710 C C . PHE A 1 212 ? 27.584 -28.469 -21.486 1.00 30.20 212 PHE A C 1
ATOM 1712 O O . PHE A 1 212 ? 28.816 -28.379 -21.481 1.00 30.20 212 PHE A O 1
ATOM 1719 N N . LYS A 1 213 ? 26.812 -28.927 -20.477 1.00 29.25 213 LYS A N 1
ATOM 1720 C CA . LYS A 1 213 ? 27.103 -29.819 -19.313 1.00 29.25 213 LYS A CA 1
ATOM 1721 C C . LYS A 1 213 ? 26.484 -29.232 -18.031 1.00 29.25 213 LYS A C 1
ATOM 1723 O O . LYS A 1 213 ? 26.734 -28.074 -17.741 1.00 29.25 213 LYS A O 1
ATOM 1728 N N . ASP A 1 214 ? 25.686 -29.890 -17.194 1.00 29.42 214 ASP A N 1
ATOM 1729 C CA . ASP A 1 214 ? 25.140 -31.245 -17.098 1.00 29.42 214 ASP A CA 1
ATOM 1730 C C . ASP A 1 214 ? 23.847 -31.132 -16.253 1.00 29.42 214 ASP A C 1
ATOM 1732 O O . ASP A 1 214 ? 23.851 -30.491 -15.202 1.00 29.42 214 ASP A O 1
ATOM 1736 N N . PHE A 1 215 ? 22.743 -31.734 -16.703 1.00 27.67 215 PHE A N 1
ATOM 1737 C CA . PHE A 1 215 ? 21.501 -31.893 -15.933 1.00 27.67 215 PHE A CA 1
ATOM 1738 C C . PHE A 1 215 ? 21.444 -33.331 -15.408 1.00 27.67 215 PHE A C 1
ATOM 1740 O O . PHE A 1 215 ? 21.507 -34.269 -16.200 1.00 27.67 215 PHE A O 1
ATOM 1747 N N . CYS A 1 216 ? 21.256 -33.507 -14.100 1.00 27.23 216 CYS A N 1
ATOM 1748 C CA . CYS A 1 216 ? 20.788 -34.762 -13.508 1.00 27.23 216 CYS A CA 1
ATOM 1749 C C . CYS A 1 216 ? 19.867 -34.440 -12.322 1.00 27.23 216 CYS A C 1
ATOM 1751 O O . CYS A 1 216 ? 20.334 -34.136 -11.228 1.00 27.23 216 CYS A O 1
ATOM 1753 N N . PHE A 1 217 ? 18.555 -34.517 -12.550 1.00 25.88 217 PHE A N 1
ATOM 1754 C CA . PHE A 1 217 ? 17.546 -34.645 -11.496 1.00 25.88 217 PHE A CA 1
ATOM 1755 C C . PHE A 1 217 ? 17.259 -36.130 -11.249 1.00 25.88 217 PHE A C 1
ATOM 1757 O O . PHE A 1 217 ? 17.084 -36.873 -12.218 1.00 25.88 217 PHE A O 1
ATOM 1764 N N . PRO A 1 218 ? 17.073 -36.554 -9.991 1.00 27.27 218 PRO A N 1
ATOM 1765 C CA . PRO A 1 218 ? 16.231 -37.692 -9.675 1.00 27.27 218 PRO A CA 1
ATOM 1766 C C . PRO A 1 218 ? 14.901 -37.224 -9.063 1.00 27.27 218 PRO A C 1
ATOM 1768 O O . PRO A 1 218 ? 14.865 -36.519 -8.057 1.00 27.27 218 PRO A O 1
ATOM 1771 N N . VAL A 1 219 ? 13.802 -37.660 -9.679 1.00 30.88 219 VAL A N 1
ATOM 1772 C CA . VAL A 1 219 ? 12.442 -37.659 -9.113 1.00 30.88 219 VAL A CA 1
ATOM 1773 C C . VAL A 1 219 ? 12.351 -38.776 -8.064 1.00 30.88 219 VAL A C 1
ATOM 1775 O O . VAL A 1 219 ? 12.958 -39.832 -8.267 1.00 30.88 219 VAL A O 1
ATOM 1778 N N . PRO A 1 220 ? 11.555 -38.616 -6.990 1.00 30.31 220 PRO A N 1
ATOM 1779 C CA . PRO A 1 220 ? 10.598 -39.694 -6.720 1.00 30.31 220 PRO A CA 1
ATOM 1780 C C . PRO A 1 220 ? 9.209 -39.252 -6.210 1.00 30.31 220 PRO A C 1
ATOM 1782 O O . PRO A 1 220 ? 9.076 -38.501 -5.253 1.00 30.31 220 PRO A O 1
ATOM 1785 N N . ASN A 1 221 ? 8.201 -39.832 -6.871 1.00 27.77 221 ASN A N 1
ATOM 1786 C CA . ASN A 1 221 ? 6.963 -40.464 -6.390 1.00 27.77 221 ASN A CA 1
ATOM 1787 C C . ASN A 1 221 ? 6.091 -39.853 -5.270 1.00 27.77 221 ASN A C 1
ATOM 1789 O O . ASN A 1 221 ? 6.420 -39.878 -4.090 1.00 27.77 221 AS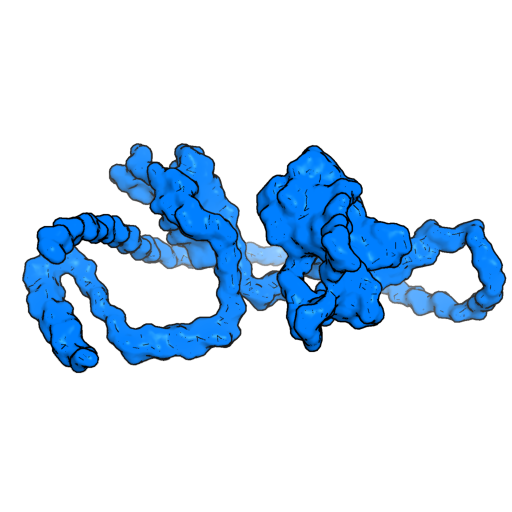N A O 1
ATOM 1793 N N . MET A 1 222 ? 4.867 -39.514 -5.703 1.00 25.50 222 MET A N 1
ATOM 1794 C CA . MET A 1 222 ? 3.548 -39.870 -5.141 1.00 25.50 222 MET A CA 1
ATOM 1795 C C . MET A 1 222 ? 3.523 -40.852 -3.954 1.00 25.50 222 MET A C 1
ATOM 1797 O O . MET A 1 222 ? 4.028 -41.965 -4.082 1.00 25.50 222 MET A O 1
ATOM 1801 N N . LEU A 1 223 ? 2.759 -40.501 -2.907 1.00 26.38 223 LEU A N 1
ATOM 1802 C CA . LEU A 1 223 ? 1.883 -41.398 -2.133 1.00 26.38 223 LEU A CA 1
ATOM 1803 C C . LEU A 1 223 ? 0.843 -40.588 -1.320 1.00 26.38 223 LEU A C 1
ATOM 1805 O O . LEU A 1 223 ? 0.973 -39.385 -1.123 1.00 26.38 223 LEU A O 1
ATOM 1809 N N . SER A 1 224 ? -0.226 -41.279 -0.942 1.00 25.36 224 SER A N 1
ATOM 1810 C CA . SER A 1 224 ? -1.613 -40.856 -0.692 1.00 25.36 224 SER A CA 1
ATOM 1811 C C . SER A 1 224 ? -2.034 -40.671 0.783 1.00 25.36 224 SER A C 1
ATOM 1813 O O . SER A 1 224 ? -1.531 -41.398 1.627 1.00 25.36 224 SER A O 1
ATOM 1815 N N . VAL A 1 225 ? -3.069 -39.828 0.996 1.00 23.73 225 VAL A N 1
ATOM 1816 C CA . VAL A 1 225 ? -4.249 -39.917 1.917 1.00 23.73 225 VAL A CA 1
ATOM 1817 C C . VAL A 1 225 ? -4.035 -40.128 3.434 1.00 23.73 225 VAL A C 1
ATOM 1819 O O . VAL A 1 225 ? -3.467 -41.134 3.824 1.00 23.73 225 VAL A O 1
ATOM 1822 N N . THR A 1 226 ? -4.641 -39.263 4.278 1.00 25.36 226 THR A N 1
ATOM 1823 C CA . THR A 1 226 ? -5.720 -39.606 5.256 1.00 25.36 226 THR A CA 1
ATOM 1824 C C . THR A 1 226 ? -6.286 -38.377 5.990 1.00 25.36 226 THR A C 1
ATOM 1826 O O . THR A 1 226 ? -5.598 -37.381 6.184 1.00 25.36 226 THR A O 1
ATOM 1829 N N . GLU A 1 227 ? -7.562 -38.502 6.367 1.00 24.77 227 GLU A N 1
ATOM 1830 C CA . GLU A 1 227 ? -8.470 -37.568 7.047 1.00 24.77 227 GLU A CA 1
ATOM 1831 C C . GLU A 1 227 ? -8.050 -37.179 8.478 1.00 24.77 227 GLU A C 1
ATOM 1833 O O . GLU A 1 227 ? -7.405 -37.949 9.187 1.00 24.77 227 GLU A O 1
ATOM 1838 N N . GLY A 1 228 ? -8.512 -36.010 8.936 1.00 25.23 228 GLY A N 1
ATOM 1839 C CA . GLY A 1 228 ? -8.428 -35.587 10.334 1.00 25.23 228 GLY A CA 1
ATOM 1840 C C . GLY A 1 228 ? -9.429 -34.476 10.649 1.00 25.23 228 GLY A C 1
ATOM 1841 O O . GLY A 1 228 ? -9.208 -33.317 10.320 1.00 25.23 228 GLY A O 1
ATOM 1842 N N . SER A 1 229 ? -10.543 -34.846 11.275 1.00 25.77 229 SER A N 1
ATOM 1843 C CA . SER A 1 229 ? -11.551 -33.957 11.861 1.00 25.77 229 SER A CA 1
ATOM 1844 C C . SER A 1 229 ? -11.030 -33.289 13.139 1.00 25.77 229 SER A C 1
ATOM 1846 O O . SER A 1 229 ? -10.475 -33.985 13.992 1.00 25.77 229 SER A O 1
ATOM 1848 N N . PHE A 1 230 ? -11.277 -31.988 13.327 1.00 23.91 230 PHE A N 1
ATOM 1849 C CA . PHE A 1 230 ? -11.000 -31.292 14.587 1.00 23.91 230 PHE A CA 1
ATOM 1850 C C . PHE A 1 230 ? -12.187 -30.420 15.022 1.00 23.91 230 PHE A C 1
ATOM 1852 O O . PHE A 1 230 ? -12.840 -29.776 14.206 1.00 23.91 230 PHE A O 1
ATOM 1859 N N . VAL A 1 231 ? -12.479 -30.490 16.319 1.00 26.70 231 VAL A N 1
ATOM 1860 C CA . VAL A 1 231 ? -13.671 -29.988 17.015 1.00 26.70 231 VAL A CA 1
ATOM 1861 C C . VAL A 1 231 ? -13.440 -28.549 17.489 1.00 26.70 231 VAL A C 1
ATOM 1863 O O . VAL A 1 231 ? -12.353 -28.224 17.958 1.00 26.70 231 VAL A O 1
ATOM 1866 N N . VAL A 1 232 ? -14.469 -27.705 17.393 1.00 31.16 232 VAL A N 1
ATOM 1867 C CA . VAL A 1 232 ? -14.478 -26.303 17.849 1.00 31.16 232 VAL A CA 1
ATOM 1868 C C . VAL A 1 232 ? -15.054 -26.227 19.271 1.00 31.16 232 VAL A C 1
ATOM 1870 O O . VAL A 1 232 ? -16.091 -26.850 19.502 1.00 31.16 232 VAL A O 1
ATOM 1873 N N . PRO A 1 233 ? -14.463 -25.475 20.218 1.00 29.69 233 PRO A N 1
ATOM 1874 C CA . PRO A 1 233 ? -15.154 -25.075 21.437 1.00 29.69 233 PRO A CA 1
ATOM 1875 C C . PRO A 1 233 ? -15.826 -23.704 21.268 1.00 29.69 233 PRO A C 1
ATOM 1877 O O . PRO A 1 233 ? -15.212 -22.746 20.797 1.00 29.69 233 PRO A O 1
ATOM 1880 N N . GLU A 1 234 ? -17.095 -23.650 21.668 1.00 35.12 234 GLU A N 1
ATOM 1881 C CA . GLU A 1 234 ? -17.894 -22.446 21.900 1.00 35.12 234 GLU A CA 1
ATOM 1882 C C . GLU A 1 234 ? -17.313 -21.633 23.065 1.00 35.12 234 GLU A C 1
ATOM 1884 O O . GLU A 1 234 ? -16.892 -22.219 24.056 1.00 35.12 234 GLU A O 1
ATOM 1889 N N . ASP A 1 235 ? -17.267 -20.306 22.905 1.00 30.42 235 ASP A N 1
ATOM 1890 C CA . ASP A 1 235 ? -17.563 -19.280 23.921 1.00 30.42 235 ASP A CA 1
ATOM 1891 C C . ASP A 1 235 ? -17.042 -17.926 23.405 1.00 30.42 235 ASP A C 1
ATOM 1893 O O . ASP A 1 235 ? -15.839 -17.678 23.320 1.00 30.42 235 ASP A O 1
ATOM 1897 N N . THR A 1 236 ? -17.942 -17.025 23.003 1.00 30.55 236 THR A N 1
ATOM 1898 C CA . THR A 1 236 ? -17.584 -15.651 22.608 1.00 30.55 236 THR A CA 1
ATOM 1899 C C . THR A 1 236 ? -18.476 -14.665 23.351 1.00 30.55 236 THR A C 1
ATOM 1901 O O . THR A 1 236 ? -19.674 -14.571 23.097 1.00 30.55 236 THR A O 1
ATOM 1904 N N . GLU A 1 237 ? -17.877 -13.925 24.285 1.00 29.80 237 GLU A N 1
ATOM 1905 C CA . GLU A 1 237 ? -18.488 -12.762 24.923 1.00 29.80 237 GLU A CA 1
ATOM 1906 C C . GLU A 1 237 ? -18.392 -11.544 23.992 1.00 29.80 237 GLU A C 1
ATOM 1908 O O . GLU A 1 237 ? -17.310 -11.151 23.553 1.00 29.80 237 GLU A O 1
ATOM 1913 N N . VAL A 1 238 ? -19.538 -10.921 23.709 1.00 30.55 238 VAL A N 1
ATOM 1914 C CA . VAL A 1 238 ? -19.642 -9.688 22.919 1.00 30.55 238 VAL A CA 1
ATOM 1915 C C . VAL A 1 238 ? -19.450 -8.480 23.840 1.00 30.55 238 VAL A C 1
ATOM 1917 O O . VAL A 1 238 ? -20.246 -8.250 24.753 1.00 30.55 238 VAL A O 1
ATOM 1920 N N . ILE A 1 239 ? -18.412 -7.676 23.594 1.00 28.72 239 ILE A N 1
ATOM 1921 C CA . ILE A 1 239 ? -18.194 -6.390 24.275 1.00 28.72 239 ILE A CA 1
ATOM 1922 C C . ILE A 1 239 ? -18.656 -5.261 23.347 1.00 28.72 239 ILE A C 1
ATOM 1924 O O . ILE A 1 239 ? -18.029 -4.979 22.331 1.00 28.72 239 ILE A O 1
ATOM 1928 N N . ASN A 1 240 ? -19.747 -4.591 23.723 1.00 29.28 240 ASN A N 1
ATOM 1929 C CA . ASN A 1 240 ? -20.278 -3.428 23.013 1.00 29.28 240 ASN A CA 1
ATOM 1930 C C . ASN A 1 240 ? -19.559 -2.140 23.448 1.00 29.28 240 ASN A C 1
ATOM 1932 O O . ASN A 1 240 ? -19.549 -1.810 24.636 1.00 29.28 240 ASN A O 1
ATOM 1936 N N . PHE A 1 241 ? -19.042 -1.368 22.489 1.00 27.03 241 PHE A N 1
ATOM 1937 C CA . PHE A 1 241 ? -18.614 0.017 22.702 1.00 27.03 241 PHE A CA 1
ATOM 1938 C C . PHE A 1 241 ? -19.632 0.974 22.078 1.00 27.03 241 PHE A C 1
ATOM 1940 O O . PHE A 1 241 ? -19.758 1.066 20.862 1.00 27.03 241 PHE A O 1
ATOM 1947 N N . THR A 1 242 ? -20.354 1.716 22.916 1.00 27.52 242 THR A N 1
ATOM 1948 C CA . THR A 1 242 ? -21.155 2.870 22.490 1.00 27.52 242 THR A CA 1
ATOM 1949 C C . THR A 1 242 ? -20.287 4.124 22.538 1.00 27.52 242 THR A C 1
ATOM 1951 O O . THR A 1 242 ? -19.879 4.535 23.627 1.00 27.52 242 THR A O 1
ATOM 1954 N N . SER A 1 243 ? -20.017 4.756 21.396 1.00 30.80 243 SER A N 1
ATOM 1955 C CA . SER A 1 243 ? -19.451 6.106 21.367 1.00 30.80 243 SER A CA 1
ATOM 1956 C C . SER A 1 243 ? -20.570 7.128 21.603 1.00 30.80 243 SER A C 1
ATOM 1958 O O . SER A 1 243 ? -21.579 7.152 20.903 1.00 30.80 243 SER A O 1
ATOM 1960 N N . GLN A 1 244 ? -20.420 7.956 22.638 1.00 30.11 244 GLN A N 1
ATOM 1961 C CA . GLN A 1 244 ? -21.251 9.143 22.830 1.00 30.11 244 GLN A CA 1
ATOM 1962 C C . GLN A 1 244 ? -20.577 10.330 22.145 1.00 30.11 244 GLN A C 1
ATOM 1964 O O . GLN A 1 244 ? -19.411 10.638 22.394 1.00 30.11 244 GLN A O 1
ATOM 1969 N N . THR A 1 245 ? -21.332 11.000 21.284 1.00 29.67 245 THR A N 1
ATOM 1970 C CA . THR A 1 245 ? -20.987 12.264 20.639 1.00 29.67 245 THR A CA 1
ATOM 1971 C C . THR A 1 245 ? -20.944 13.377 21.690 1.00 29.67 245 THR A C 1
ATOM 1973 O O . THR A 1 245 ? -21.958 13.698 22.305 1.00 29.67 245 THR A O 1
ATOM 1976 N N . LEU A 1 246 ? -19.773 13.981 21.904 1.00 29.38 246 LEU A N 1
ATOM 1977 C CA . LEU A 1 246 ? -19.630 15.210 22.687 1.00 29.38 246 LEU A CA 1
ATOM 1978 C C . LEU A 1 246 ? -19.852 16.418 21.769 1.00 29.38 246 LEU A C 1
ATOM 1980 O O . LEU A 1 246 ? -19.019 16.729 20.917 1.00 29.38 246 LEU A O 1
ATOM 1984 N N . GLU A 1 247 ? -20.978 17.105 21.957 1.00 33.28 247 GLU A N 1
ATOM 1985 C CA . GLU A 1 247 ? -21.247 18.414 21.364 1.00 33.28 247 GLU A CA 1
ATOM 1986 C C . GLU A 1 247 ? -20.235 19.451 21.883 1.00 33.28 247 GLU A C 1
ATOM 1988 O O . GLU A 1 247 ? -20.174 19.759 23.077 1.00 33.28 247 GLU A O 1
ATOM 1993 N N . LYS A 1 248 ? -19.443 20.032 20.976 1.00 32.88 248 LYS A N 1
ATOM 1994 C CA . LYS A 1 248 ? -18.680 21.255 21.249 1.00 32.88 248 LYS A CA 1
ATOM 1995 C C . LYS A 1 248 ? -19.653 22.434 21.302 1.00 32.88 248 LYS A C 1
ATOM 1997 O O . LYS A 1 248 ? -20.141 22.879 20.269 1.00 32.88 248 LYS A O 1
ATOM 2002 N N . LYS A 1 249 ? -19.885 22.977 22.499 1.00 32.59 249 LYS A N 1
ATOM 2003 C CA . LYS A 1 249 ? -20.413 24.337 22.661 1.00 32.59 249 LYS A CA 1
ATOM 2004 C C . LYS A 1 249 ? -19.332 25.341 22.264 1.00 32.59 249 LYS A C 1
ATOM 2006 O O . LYS A 1 249 ? -18.289 25.421 22.910 1.00 32.59 249 LYS A O 1
ATOM 2011 N N . GLU A 1 250 ? -19.602 26.100 21.210 1.00 35.56 250 GLU A N 1
ATOM 2012 C CA . GLU A 1 250 ? -18.909 27.347 20.905 1.00 35.56 250 GLU A CA 1
ATOM 2013 C C . GLU A 1 250 ? -19.108 28.335 22.062 1.00 35.56 250 GLU A C 1
ATOM 2015 O O . GLU A 1 250 ? -20.226 28.549 22.532 1.00 35.56 250 GLU A O 1
ATOM 2020 N N . MET A 1 251 ? -18.015 28.937 22.529 1.00 27.56 251 MET A N 1
ATOM 2021 C CA . MET A 1 251 ? -18.049 30.064 23.452 1.00 27.56 251 MET A CA 1
ATOM 2022 C C . MET A 1 251 ? -17.253 31.200 22.815 1.00 27.56 251 MET A C 1
ATOM 2024 O O . MET A 1 251 ? -16.028 31.235 22.889 1.00 27.56 251 MET A O 1
ATOM 2028 N N . CYS A 1 252 ? -17.974 32.098 22.142 1.00 30.86 252 CYS A N 1
ATOM 2029 C CA . CYS A 1 252 ? -17.491 33.431 21.810 1.00 30.86 252 CYS A CA 1
ATOM 2030 C C . CYS A 1 252 ? -17.506 34.298 23.073 1.00 30.86 252 CYS A C 1
ATOM 2032 O O . CYS A 1 252 ? -18.573 34.508 23.654 1.00 30.86 252 CYS A O 1
ATOM 2034 N N . MET A 1 253 ? -16.345 34.838 23.437 1.00 34.59 253 MET A N 1
ATOM 2035 C CA . MET A 1 253 ? -16.182 36.201 23.954 1.00 34.59 253 MET A CA 1
ATOM 2036 C C . MET A 1 253 ? -14.891 36.774 23.386 1.00 34.59 253 MET A C 1
ATOM 2038 O O . MET A 1 253 ? -13.892 36.022 23.360 1.00 34.59 253 MET A O 1
#